Protein AF-A0AAD0SSU7-F1 (afdb_monomer_lite)

Secondary structure (DSSP, 8-state):
-PPPSSHHHHHHHHHHHHHHHHHHHHHHHHHHHHTT------HHHHHHHHHHHHHH--TTS-EETTEEEEEEE-GGG--SSEEEEEEEETT--EEEEEEEHHHHHHHHHHHHHHHHHHHHHHHHHHHHHHHHHHTTS-SGGGS-TTHHHHHHHHHHHHHS-HHHHHHHHHHHHHHHHHHHHHHHHHHHTT---HHHHHHHHHHHHHHHHHHHHHHH--S-HHHHHHHHHHHHHHHHHHHHHHHHHHHTT-

pLDDT: mean 88.01, std 9.73, range [45.97, 98.44]

Organism: NCBI:txid663365

Sequence (250 aa):
MDYPERVGLQYICTYGILQALFIQQDAISQLSLVFELDYEIGEVLLNIRKLRNASIGHPTNNNEKKVKYFNYISRMTLSKEGFSLHRSSENNRMEYIDINLIEMLYEQLKEVKTKYKYISNKLDEVDLMHKEKYKNKLISDLFHSGMSYQFEKIAQGLHNSDTYRLFGNNMLLSLEKTFIDFKNLIEERNEMNEYIQYDLEEYFFAIKKLKEYFLTNNMEEFEANIYLYYLKDNCKHFVDMAKEIDSEYE

Foldseek 3Di:
DDQDPDLVSLLVVVLVLLVVLVVLVVVLVVLCVVVVHDDDDDPLSVVSVLVSCLAPPDQVPPQDPNKTKDWYWDSVQRDPQWTWIFIAIPVGDTDIDTDGSVVSVVSSVVVSVVSVVVSVVVVVVVLLVLLVVCLPPQLLVLVDPCLVVLLVLLLQLLPDDPVSLVRNLVSLVSVVVSLVVSVVVCVVSVVDDPVNVVLSVLLVVLSVVSNCCSVPVPDDSVVNVVSSVVNVVCVVVSSVVSVVVSVSSD

Structure (mmCIF, N/CA/C/O backbone):
data_AF-A0AAD0SSU7-F1
#
_entry.id   AF-A0AAD0SSU7-F1
#
loop_
_atom_site.group_PDB
_atom_site.id
_atom_site.type_symbol
_atom_site.label_atom_id
_atom_site.label_alt_id
_atom_site.label_comp_id
_atom_site.label_asym_id
_atom_site.label_entity_id
_atom_site.label_seq_id
_atom_site.pdbx_PDB_ins_code
_atom_site.Cartn_x
_atom_site.Cartn_y
_atom_site.Cartn_z
_atom_site.occupancy
_atom_site.B_iso_or_equiv
_atom_site.auth_seq_id
_atom_site.auth_comp_id
_atom_site.auth_asym_id
_atom_site.auth_atom_id
_atom_site.pdbx_PDB_model_num
ATOM 1 N N . MET A 1 1 ? 3.774 0.373 -36.693 1.00 53.12 1 MET A N 1
ATOM 2 C CA . MET A 1 1 ? 3.880 1.795 -37.077 1.00 53.12 1 MET A CA 1
ATOM 3 C C . MET A 1 1 ? 4.548 1.843 -38.428 1.00 53.12 1 MET A C 1
ATOM 5 O O . MET A 1 1 ? 5.588 1.210 -38.578 1.00 53.12 1 MET A O 1
ATOM 9 N N . ASP A 1 2 ? 3.961 2.558 -39.378 1.00 73.81 2 ASP A N 1
ATOM 10 C CA . ASP A 1 2 ? 4.610 2.796 -40.663 1.00 73.81 2 ASP A CA 1
ATOM 11 C C . ASP A 1 2 ? 5.773 3.768 -40.463 1.00 73.81 2 ASP A C 1
ATOM 13 O O . ASP A 1 2 ? 5.622 4.821 -39.839 1.00 73.81 2 ASP A O 1
ATOM 17 N N . TYR A 1 3 ? 6.958 3.385 -40.936 1.00 78.94 3 TYR A N 1
ATOM 18 C CA . TYR A 1 3 ? 8.127 4.253 -40.886 1.00 78.94 3 TYR A CA 1
ATOM 19 C C . TYR A 1 3 ? 7.965 5.351 -41.943 1.00 78.94 3 TYR A C 1
ATOM 21 O O . TYR A 1 3 ? 7.680 5.033 -43.099 1.00 78.94 3 TYR A O 1
ATOM 29 N N . PRO A 1 4 ? 8.103 6.635 -41.581 1.00 86.75 4 PRO A N 1
ATOM 30 C CA . PRO A 1 4 ? 7.758 7.722 -42.486 1.00 86.75 4 PRO A CA 1
ATOM 31 C C . PRO A 1 4 ? 8.737 7.823 -43.664 1.00 86.75 4 PRO A C 1
ATOM 33 O O . PRO A 1 4 ? 9.929 7.570 -43.523 1.00 86.75 4 PRO A O 1
ATOM 36 N N . GLU A 1 5 ? 8.259 8.274 -44.826 1.00 84.44 5 GLU A N 1
ATOM 37 C CA . GLU A 1 5 ? 9.111 8.489 -46.010 1.00 84.44 5 GLU A CA 1
ATOM 38 C C . GLU A 1 5 ? 9.933 9.786 -45.926 1.00 84.44 5 GLU A C 1
ATOM 40 O O . GLU A 1 5 ? 11.012 9.906 -46.505 1.00 84.44 5 GLU A O 1
ATOM 45 N N . ARG A 1 6 ? 9.435 10.794 -45.196 1.00 89.38 6 ARG A N 1
ATOM 46 C CA . ARG A 1 6 ? 10.125 12.083 -45.051 1.00 89.38 6 ARG A CA 1
ATOM 47 C C . ARG A 1 6 ? 11.276 11.961 -44.058 1.00 89.38 6 ARG A C 1
ATOM 49 O O . ARG A 1 6 ? 11.031 11.743 -42.875 1.00 89.38 6 ARG A O 1
ATOM 56 N N . VAL A 1 7 ? 12.499 12.256 -44.500 1.00 83.56 7 VAL A N 1
ATOM 57 C CA . VAL A 1 7 ? 13.731 12.186 -43.685 1.00 83.56 7 VAL A CA 1
ATOM 58 C C . VAL A 1 7 ? 13.598 12.889 -42.327 1.00 83.56 7 VAL A C 1
ATOM 60 O O . VAL A 1 7 ? 13.971 12.331 -41.302 1.00 83.56 7 VAL A O 1
ATOM 63 N N . GLY A 1 8 ? 13.010 14.089 -42.273 1.00 86.00 8 GLY A N 1
ATOM 64 C CA . GLY A 1 8 ? 12.802 14.794 -40.998 1.00 86.00 8 GLY A CA 1
ATOM 65 C C . GLY A 1 8 ? 11.917 14.026 -40.004 1.00 86.00 8 GLY A C 1
ATOM 66 O O . GLY A 1 8 ? 12.201 14.014 -38.810 1.00 86.00 8 GLY A O 1
ATOM 67 N N . LEU A 1 9 ? 10.883 13.335 -40.493 1.00 89.06 9 LEU A N 1
ATOM 68 C CA . LEU A 1 9 ? 10.027 12.484 -39.663 1.00 89.06 9 LEU A CA 1
ATOM 69 C C . LEU A 1 9 ? 10.736 11.179 -39.275 1.00 89.06 9 LEU A C 1
ATOM 71 O O . LEU A 1 9 ? 10.539 10.701 -38.164 1.00 89.06 9 LEU A O 1
ATOM 75 N N . GLN A 1 10 ? 11.604 10.636 -40.135 1.00 89.88 10 GLN A N 1
ATOM 76 C CA . GLN A 1 10 ? 12.421 9.453 -39.827 1.00 89.88 10 GLN A CA 1
ATOM 77 C C . GLN A 1 10 ? 13.345 9.699 -38.632 1.00 89.88 10 GLN A C 1
ATOM 79 O O . GLN A 1 10 ? 13.451 8.851 -37.745 1.00 89.88 10 GLN A O 1
ATOM 84 N N . TYR A 1 11 ? 13.950 10.889 -38.560 1.00 88.25 11 TYR A N 1
ATOM 85 C CA . TYR A 1 11 ? 14.729 11.323 -37.399 1.00 88.25 11 TYR A CA 1
ATOM 86 C C . TYR A 1 11 ? 13.888 11.347 -36.126 1.00 88.25 11 TYR A C 1
ATOM 88 O O . TYR A 1 11 ? 14.289 10.777 -35.114 1.00 88.25 11 TYR A O 1
ATOM 96 N N . ILE A 1 12 ? 12.711 11.974 -36.182 1.00 88.69 12 ILE A N 1
ATOM 97 C CA . ILE A 1 12 ? 11.809 12.076 -35.030 1.00 88.69 12 ILE A CA 1
ATOM 98 C C . ILE A 1 12 ? 11.377 10.682 -34.561 1.00 88.69 12 ILE A C 1
ATOM 100 O O . ILE A 1 12 ? 11.447 10.399 -33.368 1.00 88.69 12 ILE A O 1
ATOM 104 N N . CYS A 1 13 ? 10.997 9.791 -35.481 1.00 90.06 13 CYS A N 1
ATOM 105 C CA . CYS A 1 13 ? 10.641 8.410 -35.153 1.00 90.06 13 CYS A CA 1
ATOM 106 C C . CYS A 1 13 ? 11.812 7.652 -34.518 1.00 90.06 13 CYS A C 1
ATOM 108 O O . CYS A 1 13 ? 11.638 7.012 -33.485 1.00 90.06 13 CYS A O 1
ATOM 110 N N . THR A 1 14 ? 13.009 7.764 -35.092 1.00 90.06 14 THR A N 1
ATOM 111 C CA . THR A 1 14 ? 14.219 7.104 -34.580 1.00 90.06 14 THR A CA 1
ATOM 112 C C . THR A 1 14 ? 14.564 7.591 -33.173 1.00 90.06 14 THR A C 1
ATOM 114 O O . THR A 1 14 ? 14.791 6.784 -32.272 1.00 90.06 14 THR A O 1
ATOM 117 N N . TYR A 1 15 ? 14.524 8.904 -32.939 1.00 90.31 15 TYR A N 1
ATOM 118 C CA . TYR A 1 15 ? 14.729 9.470 -31.607 1.00 90.31 15 TYR A CA 1
ATOM 119 C C . TYR A 1 15 ? 13.633 9.066 -30.625 1.00 90.31 15 TYR A C 1
ATOM 121 O O . TYR A 1 15 ? 13.946 8.763 -29.477 1.00 90.31 15 TYR A O 1
ATOM 129 N N . GLY A 1 16 ? 12.376 9.006 -31.066 1.00 91.25 16 GLY A N 1
ATOM 130 C CA . GLY A 1 16 ? 11.262 8.520 -30.257 1.00 91.25 16 GLY A CA 1
ATOM 131 C C . GLY A 1 16 ? 11.470 7.078 -29.795 1.00 91.25 16 GLY A C 1
ATOM 132 O O . GLY A 1 16 ? 11.304 6.793 -28.612 1.00 91.25 16 GLY A O 1
ATOM 133 N N . ILE A 1 17 ? 11.915 6.190 -30.691 1.00 91.94 17 ILE A N 1
ATOM 134 C CA . ILE A 1 17 ? 12.241 4.795 -30.359 1.00 91.94 17 ILE A CA 1
ATOM 135 C C . ILE A 1 17 ? 13.371 4.743 -29.327 1.00 91.94 17 ILE A C 1
ATOM 137 O O . ILE A 1 17 ? 13.202 4.149 -28.265 1.00 91.94 17 ILE A O 1
ATOM 141 N N . LEU A 1 18 ? 14.501 5.405 -29.591 1.00 92.00 18 LEU A N 1
ATOM 142 C CA . LEU A 1 18 ? 15.642 5.414 -28.670 1.00 92.00 18 LEU A CA 1
ATOM 143 C C . LEU A 1 18 ? 15.275 6.002 -27.297 1.00 92.00 18 LEU A C 1
ATOM 145 O O . LEU A 1 18 ? 15.726 5.504 -26.265 1.00 92.00 18 LEU A O 1
ATOM 149 N N . GLN A 1 19 ? 14.440 7.043 -27.272 1.00 92.75 19 GLN A N 1
ATOM 150 C CA . GLN A 1 19 ? 13.941 7.637 -26.036 1.00 92.75 19 GLN A CA 1
ATOM 151 C C . GLN A 1 19 ? 13.011 6.684 -25.280 1.00 92.75 19 GLN A C 1
ATOM 153 O O . GLN A 1 19 ? 13.124 6.578 -24.061 1.00 92.75 19 GLN A O 1
ATOM 158 N N . ALA A 1 20 ? 12.129 5.967 -25.979 1.00 93.56 20 ALA A N 1
ATOM 159 C CA . ALA A 1 20 ? 11.253 4.977 -25.363 1.00 93.56 20 ALA A CA 1
ATOM 160 C C . ALA A 1 20 ? 12.057 3.846 -24.702 1.00 93.56 20 ALA A C 1
ATOM 162 O O . ALA A 1 20 ? 11.774 3.495 -23.558 1.00 93.56 20 ALA A O 1
ATOM 163 N N . LEU A 1 21 ? 13.106 3.338 -25.366 1.00 93.25 21 LEU A N 1
ATOM 164 C CA . LEU A 1 21 ? 14.020 2.350 -24.775 1.00 93.25 21 LEU A CA 1
ATOM 165 C C . LEU A 1 21 ? 14.658 2.880 -23.485 1.00 93.25 21 LEU A C 1
ATOM 167 O O . LEU A 1 21 ? 14.715 2.176 -22.480 1.00 93.25 21 LEU A O 1
ATOM 171 N N . PHE A 1 22 ? 15.108 4.135 -23.491 1.00 91.69 22 PHE A N 1
ATOM 172 C CA . PHE A 1 22 ? 15.726 4.757 -22.323 1.00 91.69 22 PHE A CA 1
ATOM 173 C C . PHE A 1 22 ? 14.751 4.864 -21.138 1.00 91.69 22 PHE A C 1
ATOM 175 O O . PHE A 1 22 ? 15.085 4.433 -20.035 1.00 91.69 22 PHE A O 1
ATOM 182 N N . ILE A 1 23 ? 13.530 5.355 -21.386 1.00 93.56 23 ILE A N 1
ATOM 183 C CA . ILE A 1 23 ? 12.476 5.504 -20.367 1.00 93.56 23 ILE A CA 1
ATOM 184 C C . ILE A 1 23 ? 12.081 4.147 -19.776 1.00 93.56 23 ILE A C 1
ATOM 186 O O . ILE A 1 23 ? 11.906 4.034 -18.567 1.00 93.56 23 ILE A O 1
ATOM 190 N N . GLN A 1 24 ? 11.979 3.098 -20.597 1.00 92.69 24 GLN A N 1
ATOM 191 C CA . GLN A 1 24 ? 11.694 1.747 -20.103 1.00 92.69 24 GLN A CA 1
ATOM 192 C C . GLN A 1 24 ? 12.754 1.260 -19.104 1.00 92.69 24 GLN A C 1
ATOM 194 O O . GLN A 1 24 ? 12.414 0.640 -18.100 1.00 92.69 24 GLN A O 1
ATOM 199 N N . GLN A 1 25 ? 14.035 1.560 -19.344 1.00 92.56 25 GLN A N 1
ATOM 200 C CA . GLN A 1 25 ? 15.101 1.205 -18.401 1.00 92.56 25 GLN A CA 1
ATOM 201 C C . GLN A 1 25 ? 15.035 2.031 -17.109 1.00 92.56 25 GLN A C 1
ATOM 203 O O . GLN A 1 25 ? 15.309 1.499 -16.032 1.00 92.56 25 GLN A O 1
ATOM 208 N N . ASP A 1 26 ? 14.677 3.317 -17.198 1.00 91.12 26 ASP A N 1
ATOM 209 C CA . ASP A 1 26 ? 14.459 4.152 -16.009 1.00 91.12 26 ASP A CA 1
ATOM 210 C C . ASP A 1 26 ? 13.300 3.606 -15.171 1.00 91.12 26 ASP A C 1
ATOM 212 O O . ASP A 1 26 ? 13.446 3.468 -13.961 1.00 91.12 26 ASP A O 1
ATOM 216 N N . ALA A 1 27 ? 12.193 3.212 -15.806 1.00 91.38 27 ALA A N 1
ATOM 217 C CA . ALA A 1 27 ? 11.038 2.647 -15.114 1.00 91.38 27 ALA A CA 1
ATOM 218 C C . ALA A 1 27 ? 11.409 1.405 -14.285 1.00 91.38 27 ALA A C 1
ATOM 220 O O . ALA A 1 27 ? 11.011 1.301 -13.131 1.00 91.38 27 ALA A O 1
ATOM 221 N N . ILE A 1 28 ? 12.225 0.495 -14.827 1.00 90.25 28 ILE A N 1
ATOM 222 C CA . ILE A 1 28 ? 12.675 -0.702 -14.091 1.00 90.25 28 ILE A CA 1
ATOM 223 C C . ILE A 1 28 ? 13.609 -0.335 -12.942 1.00 90.25 28 ILE A C 1
ATOM 225 O O . ILE A 1 28 ? 13.487 -0.898 -11.856 1.00 90.25 28 ILE A O 1
ATOM 229 N N . SER A 1 29 ? 14.516 0.618 -13.166 1.00 89.75 29 SER A N 1
ATOM 230 C CA . SER A 1 29 ? 15.404 1.118 -12.110 1.00 89.75 29 SER A CA 1
ATOM 231 C C . SER A 1 29 ? 14.600 1.706 -10.948 1.00 89.75 29 SER A C 1
ATOM 233 O O . SER A 1 29 ? 14.883 1.411 -9.793 1.00 89.75 29 SER A O 1
ATOM 235 N N . GLN A 1 30 ? 13.568 2.498 -11.256 1.00 89.88 30 GLN A N 1
ATOM 236 C CA . GLN A 1 30 ? 12.699 3.114 -10.254 1.00 89.88 30 GLN A CA 1
ATOM 237 C C . GLN A 1 30 ? 11.834 2.085 -9.528 1.00 89.88 30 GLN A C 1
ATOM 239 O O . GLN A 1 30 ? 11.757 2.130 -8.308 1.00 89.88 30 GLN A O 1
ATOM 244 N N . LEU A 1 31 ? 11.237 1.125 -10.243 1.00 88.75 31 LEU A N 1
ATOM 245 C CA . LEU A 1 31 ? 10.499 0.030 -9.606 1.00 88.75 31 LEU A CA 1
ATOM 246 C C . LEU A 1 31 ? 11.396 -0.748 -8.643 1.00 88.75 31 LEU A C 1
ATOM 248 O O . LEU A 1 31 ? 11.001 -1.016 -7.516 1.00 88.75 31 LEU A O 1
ATOM 252 N N . SER A 1 32 ? 12.623 -1.059 -9.060 1.00 88.06 32 SER A N 1
ATOM 253 C CA . SER A 1 32 ? 13.569 -1.775 -8.204 1.00 88.06 32 SER A CA 1
ATOM 254 C C . SER A 1 32 ? 13.944 -0.963 -6.964 1.00 88.06 32 SER A C 1
ATOM 256 O O . SER A 1 32 ? 14.001 -1.524 -5.880 1.00 88.06 32 SER A O 1
ATOM 258 N N . LEU A 1 33 ? 14.129 0.355 -7.103 1.00 88.00 33 LEU A N 1
ATOM 259 C CA . LEU A 1 33 ? 14.394 1.251 -5.977 1.00 88.00 33 LEU A CA 1
ATOM 260 C C . LEU A 1 33 ? 13.221 1.300 -4.987 1.00 88.00 33 LEU A C 1
ATOM 262 O O . LEU A 1 33 ? 13.443 1.212 -3.787 1.00 88.00 33 LEU A O 1
ATOM 266 N N . VAL A 1 34 ? 11.988 1.435 -5.487 1.00 87.12 34 VAL A N 1
ATOM 267 C CA . VAL A 1 34 ? 10.771 1.501 -4.657 1.00 87.12 34 VAL A CA 1
ATOM 268 C C . VAL A 1 34 ? 10.560 0.211 -3.868 1.00 87.12 34 VAL A C 1
ATOM 270 O O . VAL A 1 34 ? 10.122 0.264 -2.726 1.00 87.12 34 VAL A O 1
ATOM 273 N N . PHE A 1 35 ? 10.897 -0.935 -4.457 1.00 84.56 35 PHE A N 1
ATOM 274 C CA . PHE A 1 35 ? 10.798 -2.236 -3.798 1.00 84.56 35 PHE A CA 1
ATOM 275 C C . PHE A 1 35 ? 12.083 -2.661 -3.073 1.00 84.56 35 PHE A C 1
ATOM 277 O O . PHE A 1 35 ? 12.200 -3.823 -2.695 1.00 84.56 35 PHE A O 1
ATOM 284 N N . GLU A 1 36 ? 13.045 -1.745 -2.906 1.00 86.44 36 GLU A N 1
ATOM 285 C CA . GLU A 1 36 ? 14.326 -1.986 -2.225 1.00 86.44 36 GLU A CA 1
ATOM 286 C C . GLU A 1 36 ? 15.078 -3.224 -2.753 1.00 86.44 36 GLU A C 1
ATOM 288 O O . GLU A 1 36 ? 15.750 -3.951 -2.022 1.00 86.44 36 GLU A O 1
ATOM 293 N N . LEU A 1 37 ? 14.960 -3.481 -4.057 1.00 84.88 37 LEU A N 1
ATOM 294 C CA . LEU A 1 37 ? 15.612 -4.596 -4.728 1.00 84.88 37 LEU A CA 1
ATOM 295 C C . LEU A 1 37 ? 16.992 -4.174 -5.231 1.00 84.88 37 LEU A C 1
ATOM 297 O O . LEU A 1 37 ? 17.127 -3.165 -5.929 1.00 84.88 37 LEU A O 1
ATOM 301 N N . ASP A 1 38 ? 17.999 -5.010 -4.972 1.00 80.31 38 ASP A N 1
ATOM 302 C CA . ASP A 1 38 ? 19.329 -4.861 -5.564 1.00 80.31 38 ASP A CA 1
ATOM 303 C C . ASP A 1 38 ? 19.231 -4.957 -7.093 1.00 80.31 38 ASP A C 1
ATOM 305 O O . ASP A 1 38 ? 19.055 -6.035 -7.677 1.00 80.31 38 ASP A O 1
ATOM 309 N N . TYR A 1 39 ? 19.320 -3.804 -7.754 1.00 79.25 39 TYR A N 1
ATOM 310 C CA . TYR A 1 39 ? 19.217 -3.695 -9.200 1.00 79.25 39 TYR A CA 1
ATOM 311 C C . TYR A 1 39 ? 20.418 -2.981 -9.798 1.00 79.25 39 TYR A C 1
ATOM 313 O O . TYR A 1 39 ? 20.671 -1.801 -9.559 1.00 79.25 39 TYR A O 1
ATOM 321 N N . GLU A 1 40 ? 21.088 -3.703 -10.691 1.00 81.88 40 GLU A N 1
ATOM 322 C CA . GLU A 1 40 ? 22.106 -3.158 -11.570 1.00 81.88 40 GLU A CA 1
ATOM 323 C C . GLU A 1 40 ? 21.681 -3.321 -13.030 1.00 81.88 40 GLU A C 1
ATOM 325 O O . GLU A 1 40 ? 21.199 -4.376 -13.466 1.00 81.88 40 GLU A O 1
ATOM 330 N N . ILE A 1 41 ? 21.872 -2.249 -13.801 1.00 83.12 41 ILE A N 1
ATOM 331 C CA . ILE A 1 41 ? 21.624 -2.248 -15.241 1.00 83.12 41 ILE A CA 1
ATOM 332 C C . ILE A 1 41 ? 22.681 -3.137 -15.905 1.00 83.12 41 ILE A C 1
ATOM 334 O O . ILE A 1 41 ? 23.874 -2.849 -15.834 1.00 83.12 41 ILE A O 1
ATOM 338 N N . GLY A 1 42 ? 22.236 -4.192 -16.592 1.00 86.31 42 GLY A N 1
ATOM 339 C CA . GLY A 1 42 ? 23.123 -5.099 -17.322 1.00 86.31 42 GLY A CA 1
ATOM 340 C C . GLY A 1 42 ? 23.862 -4.421 -18.484 1.00 86.31 42 GLY A C 1
ATOM 341 O O . GLY A 1 42 ? 23.421 -3.402 -19.023 1.00 86.31 42 GLY A O 1
ATOM 342 N N . GLU A 1 43 ? 24.974 -5.020 -18.917 1.00 89.88 43 GLU A N 1
ATOM 343 C CA . GLU A 1 43 ? 25.848 -4.462 -19.962 1.00 89.88 43 GLU A CA 1
ATOM 344 C C . GLU A 1 43 ? 25.118 -4.170 -21.281 1.00 89.88 43 GLU A C 1
ATOM 346 O O . GLU A 1 43 ? 25.379 -3.149 -21.920 1.00 89.88 43 GLU A O 1
ATOM 351 N N . VAL A 1 44 ? 24.159 -5.020 -21.660 1.00 89.94 44 VAL A N 1
ATOM 352 C CA . VAL A 1 44 ? 23.329 -4.859 -22.865 1.00 89.94 44 VAL A CA 1
ATOM 353 C C . VAL A 1 44 ? 22.518 -3.561 -22.807 1.00 89.94 44 VAL A C 1
ATOM 355 O O . VAL A 1 44 ? 22.574 -2.739 -23.724 1.00 89.94 44 VAL A O 1
ATOM 358 N N . LEU A 1 45 ? 21.813 -3.327 -21.698 1.00 90.50 45 LEU A N 1
ATOM 359 C CA . LEU A 1 45 ? 21.008 -2.122 -21.496 1.00 90.50 45 LEU A CA 1
ATOM 360 C C . LEU A 1 45 ? 21.889 -0.868 -21.388 1.00 90.50 45 LEU A C 1
ATOM 362 O O . LEU A 1 45 ? 21.556 0.172 -21.965 1.00 90.50 45 LEU A O 1
ATOM 366 N N . LEU A 1 46 ? 23.054 -0.976 -20.736 1.00 91.19 46 LEU A N 1
ATOM 367 C CA . LEU A 1 46 ? 24.062 0.088 -20.709 1.00 91.19 46 LEU A CA 1
ATOM 368 C C . LEU A 1 46 ? 24.566 0.429 -22.114 1.00 91.19 46 LEU A C 1
ATOM 370 O O . LEU A 1 46 ? 24.734 1.608 -22.433 1.00 91.19 46 LEU A O 1
ATOM 374 N N . ASN A 1 47 ? 24.788 -0.570 -22.969 1.00 90.81 47 ASN A N 1
ATOM 375 C CA . ASN A 1 47 ? 25.186 -0.342 -24.352 1.00 90.81 47 ASN A CA 1
ATOM 376 C C . ASN A 1 47 ? 24.088 0.396 -25.133 1.00 90.81 47 ASN A C 1
ATOM 378 O O . ASN A 1 47 ? 24.373 1.384 -25.806 1.00 90.81 47 ASN A O 1
ATOM 382 N N . ILE A 1 48 ? 22.821 0.009 -24.960 1.00 91.00 48 ILE A N 1
ATOM 383 C CA . ILE A 1 48 ? 21.675 0.712 -25.557 1.00 91.00 48 ILE A CA 1
ATOM 384 C C . ILE A 1 48 ? 21.637 2.186 -25.119 1.00 91.00 48 ILE A C 1
ATOM 386 O O . ILE A 1 48 ? 21.458 3.073 -25.959 1.00 91.00 48 ILE A O 1
ATOM 390 N N . ARG A 1 49 ? 21.886 2.485 -23.834 1.00 90.38 49 ARG A N 1
ATOM 391 C CA . ARG A 1 49 ? 21.994 3.874 -23.341 1.00 90.38 49 ARG A CA 1
ATOM 392 C C . ARG A 1 49 ? 23.131 4.638 -23.999 1.00 90.38 49 ARG A C 1
ATOM 394 O O . ARG A 1 49 ? 22.940 5.791 -24.388 1.00 90.38 49 ARG A O 1
ATOM 401 N N . LYS A 1 50 ? 24.304 4.012 -24.125 1.00 88.44 50 LYS A N 1
ATOM 402 C CA . LYS A 1 50 ? 25.469 4.614 -24.788 1.00 88.44 50 LYS A CA 1
ATOM 403 C C . LYS A 1 50 ? 25.152 4.943 -26.241 1.00 88.44 50 LYS A C 1
ATOM 405 O O . LYS A 1 50 ? 25.377 6.077 -26.650 1.00 88.44 50 LYS A O 1
ATOM 410 N N . LEU A 1 51 ? 24.554 4.013 -26.986 1.00 88.75 51 LEU A N 1
ATOM 411 C CA . LEU A 1 51 ? 24.157 4.227 -28.381 1.00 88.75 51 LEU A CA 1
ATOM 412 C C . LEU A 1 51 ? 23.101 5.331 -28.517 1.00 88.75 51 LEU A C 1
ATOM 414 O O . LEU A 1 51 ? 23.235 6.202 -29.378 1.00 88.75 51 LEU A O 1
ATOM 418 N N . ARG A 1 52 ? 22.097 5.376 -27.631 1.00 89.12 52 ARG A N 1
ATOM 419 C CA . ARG A 1 52 ? 21.108 6.468 -27.585 1.00 89.12 52 ARG A CA 1
ATOM 420 C C . ARG A 1 52 ? 21.776 7.821 -27.344 1.00 89.12 52 ARG A C 1
ATOM 422 O O . ARG A 1 52 ? 21.512 8.777 -28.071 1.00 89.12 52 ARG A O 1
ATOM 429 N N . ASN A 1 53 ? 22.651 7.910 -26.343 1.00 86.81 53 ASN A N 1
ATOM 430 C CA . ASN A 1 53 ? 23.361 9.147 -26.012 1.00 86.81 53 ASN A CA 1
ATOM 431 C C . ASN A 1 53 ? 24.322 9.563 -27.128 1.00 86.81 53 ASN A C 1
ATOM 433 O O . ASN A 1 53 ? 24.412 10.745 -27.445 1.00 86.81 53 ASN A O 1
ATOM 437 N N . ALA A 1 54 ? 24.973 8.606 -27.787 1.00 84.19 54 ALA A N 1
ATOM 438 C CA . ALA A 1 54 ? 25.804 8.865 -28.953 1.00 84.19 54 ALA A CA 1
ATOM 439 C C . ALA A 1 54 ? 24.983 9.392 -30.140 1.00 84.19 54 ALA A C 1
ATOM 441 O O . ALA A 1 54 ? 25.466 10.267 -30.851 1.00 84.19 54 ALA A O 1
ATOM 442 N N . SER A 1 55 ? 23.751 8.904 -30.315 1.00 84.12 55 SER A N 1
ATOM 443 C CA . SER A 1 55 ? 22.866 9.264 -31.432 1.00 84.12 55 SER A CA 1
ATOM 444 C C . SER A 1 55 ? 22.198 10.633 -31.291 1.00 84.12 55 SER A C 1
ATOM 446 O O . SER A 1 55 ? 21.869 11.253 -32.297 1.00 84.12 55 SER A O 1
ATOM 448 N N . ILE A 1 56 ? 21.972 11.092 -30.056 1.00 76.81 56 ILE A N 1
ATOM 449 C CA . ILE A 1 56 ? 21.248 12.342 -29.746 1.00 76.81 56 ILE A CA 1
ATOM 450 C C . ILE A 1 56 ? 22.193 13.424 -29.190 1.00 76.81 56 ILE A C 1
ATOM 452 O O . ILE A 1 56 ? 21.878 14.613 -29.207 1.00 76.81 56 ILE A O 1
ATOM 456 N N . GLY A 1 57 ? 23.350 13.024 -28.665 1.00 62.06 57 GLY A N 1
ATOM 457 C CA . GLY A 1 57 ? 24.252 13.890 -27.919 1.00 62.06 57 GLY A CA 1
ATOM 458 C C . GLY A 1 57 ? 24.882 14.985 -28.772 1.00 62.06 57 GLY A C 1
ATOM 459 O O . GLY A 1 57 ? 25.531 14.719 -29.782 1.00 62.06 57 GLY A O 1
ATOM 460 N N . HIS A 1 58 ? 24.756 16.225 -28.299 1.00 50.91 58 HIS A N 1
ATOM 461 C CA . HIS A 1 58 ? 25.570 17.337 -28.775 1.00 50.91 58 HIS A CA 1
ATOM 462 C C . HIS A 1 58 ? 27.056 17.036 -28.474 1.00 50.91 58 HIS A C 1
ATOM 464 O O . HIS A 1 58 ? 27.351 16.530 -27.383 1.00 50.91 58 HIS A O 1
ATOM 470 N N . PRO A 1 59 ? 28.006 17.375 -29.367 1.00 49.72 59 PRO A N 1
ATOM 471 C CA . PRO A 1 59 ? 29.427 17.036 -29.217 1.00 49.72 59 PRO A CA 1
ATOM 472 C C . PRO A 1 59 ? 30.093 17.443 -27.895 1.00 49.72 59 PRO A C 1
ATOM 474 O O . PRO A 1 59 ? 31.152 16.942 -27.534 1.00 49.72 59 PRO A O 1
ATOM 477 N N . THR A 1 60 ? 29.474 18.362 -27.158 1.00 45.97 60 THR A N 1
ATOM 478 C CA . THR A 1 60 ? 29.998 18.921 -25.912 1.00 45.97 60 THR A CA 1
ATOM 479 C C . THR A 1 60 ? 29.969 17.939 -24.732 1.00 45.97 60 THR A C 1
ATOM 481 O O . THR A 1 60 ? 30.762 18.120 -23.813 1.00 45.97 60 THR A O 1
ATOM 484 N N . ASN A 1 61 ? 29.113 16.901 -24.751 1.00 48.28 61 ASN A N 1
ATOM 485 C CA . ASN A 1 61 ? 28.925 15.974 -23.617 1.00 48.28 61 ASN A CA 1
ATOM 486 C C . ASN A 1 61 ? 29.327 14.509 -23.882 1.00 48.28 61 ASN A C 1
ATOM 488 O O . ASN A 1 61 ? 29.263 13.696 -22.961 1.00 48.28 61 ASN A O 1
ATOM 492 N N . ASN A 1 62 ? 29.798 14.158 -25.083 1.00 56.06 62 ASN A N 1
ATOM 493 C CA . ASN A 1 62 ? 30.301 12.809 -25.383 1.00 56.06 62 ASN A CA 1
ATOM 494 C C . ASN A 1 62 ? 31.804 12.700 -25.077 1.00 56.06 62 ASN A C 1
ATOM 496 O O . ASN A 1 62 ? 32.633 12.509 -25.968 1.00 56.06 62 ASN A O 1
ATOM 500 N N . ASN A 1 63 ? 32.142 12.847 -23.793 1.00 58.03 63 ASN A N 1
ATOM 501 C CA . ASN A 1 63 ? 33.495 12.657 -23.276 1.00 58.03 63 ASN A CA 1
ATOM 502 C C . ASN A 1 63 ? 33.692 11.195 -22.871 1.00 58.03 63 ASN A C 1
ATOM 504 O O . ASN A 1 63 ? 33.373 10.807 -21.749 1.00 58.03 63 ASN A O 1
ATOM 508 N N . GLU A 1 64 ? 34.271 10.384 -23.751 1.00 59.59 64 GLU A N 1
ATOM 509 C CA . GLU A 1 64 ? 34.750 9.054 -23.368 1.00 59.59 64 GLU A CA 1
ATOM 510 C C . GLU A 1 64 ? 36.262 9.112 -23.139 1.00 59.59 64 GLU A C 1
ATOM 512 O O . GLU A 1 64 ? 37.020 9.526 -24.015 1.00 59.59 64 GLU A O 1
ATOM 517 N N . LYS A 1 65 ? 36.719 8.713 -21.943 1.00 58.28 65 LYS A N 1
ATOM 518 C CA . LYS A 1 65 ? 3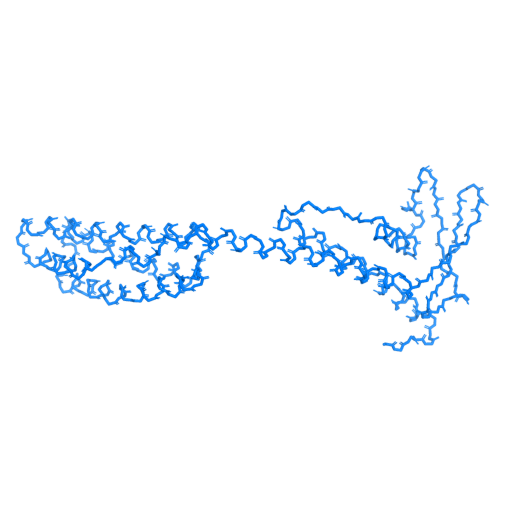8.151 8.655 -21.576 1.00 58.28 65 LYS A CA 1
ATOM 519 C C . LYS A 1 65 ? 38.930 9.959 -21.863 1.00 58.28 65 LYS A C 1
ATOM 521 O O . LYS A 1 65 ? 40.069 9.905 -22.313 1.00 58.28 65 LYS A O 1
ATOM 526 N N . LYS A 1 66 ? 38.333 11.126 -21.571 1.00 61.12 66 LYS A N 1
ATOM 527 C CA . LYS A 1 66 ? 38.898 12.481 -21.805 1.00 61.12 66 LYS A CA 1
ATOM 528 C C . LYS A 1 66 ? 39.066 12.885 -23.282 1.00 61.12 66 LYS A C 1
ATOM 530 O O . LYS A 1 66 ? 39.715 13.890 -23.548 1.00 61.12 66 LYS A O 1
ATOM 535 N N . VAL A 1 67 ? 38.471 12.151 -24.223 1.00 63.41 67 VAL A N 1
ATOM 536 C CA . VAL A 1 67 ? 38.429 12.516 -25.647 1.00 63.41 67 VAL A CA 1
ATOM 537 C C . VAL A 1 67 ? 37.005 12.929 -26.009 1.00 63.41 67 VAL A C 1
ATOM 539 O O . VAL A 1 67 ? 36.056 12.201 -25.704 1.00 63.41 67 VAL A O 1
ATOM 542 N N . LYS A 1 68 ? 36.854 14.094 -26.648 1.00 67.62 68 LYS A N 1
ATOM 543 C CA . LYS A 1 68 ? 35.569 14.556 -27.182 1.00 67.62 68 LYS A CA 1
ATOM 544 C C . LYS A 1 68 ? 35.268 13.873 -28.507 1.00 67.62 68 LYS A C 1
ATOM 546 O O . LYS A 1 68 ? 36.129 13.804 -29.389 1.00 67.62 68 LYS A O 1
ATOM 551 N N . TYR A 1 69 ? 34.030 13.411 -28.640 1.00 70.06 69 TYR A N 1
ATOM 552 C CA . TYR A 1 69 ? 33.519 12.814 -29.865 1.00 70.06 69 TYR A CA 1
ATOM 553 C C . TYR A 1 69 ? 32.353 13.618 -30.437 1.00 70.06 69 TYR A C 1
ATOM 555 O O . TYR A 1 69 ? 31.414 13.994 -29.733 1.00 70.06 69 TYR A O 1
ATOM 563 N N . PHE A 1 70 ? 32.410 13.828 -31.745 1.00 73.50 70 PHE A N 1
ATOM 564 C CA . PHE A 1 70 ? 31.377 14.432 -32.567 1.00 73.50 70 PHE A CA 1
ATOM 565 C C . PHE A 1 70 ? 30.657 13.304 -33.298 1.00 73.50 70 PHE A C 1
ATOM 567 O O . PHE A 1 70 ? 31.264 12.623 -34.125 1.00 73.50 70 PHE A O 1
ATOM 574 N N . ASN A 1 71 ? 29.379 13.102 -32.988 1.00 80.44 71 ASN A N 1
ATOM 575 C CA . ASN A 1 71 ? 28.573 12.055 -33.607 1.00 80.44 71 ASN A CA 1
ATOM 576 C C . ASN A 1 71 ? 27.525 12.671 -34.527 1.00 80.44 71 ASN A C 1
ATOM 578 O O . ASN A 1 71 ? 26.890 13.667 -34.180 1.00 80.44 71 ASN A O 1
ATOM 582 N N . TYR A 1 72 ? 27.320 12.055 -35.686 1.00 80.31 72 TYR A N 1
ATOM 583 C CA . TYR A 1 72 ? 26.264 12.437 -36.612 1.00 80.31 72 TYR A CA 1
ATOM 584 C C . TYR A 1 72 ? 25.615 11.202 -37.233 1.00 80.31 72 TYR A C 1
ATOM 586 O O . TYR A 1 72 ? 26.310 10.305 -37.703 1.00 80.31 72 TYR A O 1
ATOM 594 N N . ILE A 1 73 ? 24.282 11.161 -37.272 1.00 84.31 73 ILE A N 1
ATOM 595 C CA . ILE A 1 73 ? 23.543 10.105 -37.975 1.00 84.31 73 ILE A CA 1
ATOM 596 C C . ILE A 1 73 ? 23.679 10.311 -39.481 1.00 84.31 73 ILE A C 1
ATOM 598 O O . ILE A 1 73 ? 23.244 11.334 -40.016 1.00 84.31 73 ILE A O 1
ATOM 602 N N . SER A 1 74 ? 24.216 9.312 -40.173 1.00 85.31 74 SER A N 1
ATOM 603 C CA . SER A 1 74 ? 24.289 9.296 -41.628 1.00 85.31 74 SER A CA 1
ATOM 604 C C . SER A 1 74 ? 22.886 9.219 -42.235 1.00 85.31 74 SER A C 1
ATOM 606 O O . SER A 1 74 ? 22.213 8.194 -42.183 1.00 85.31 74 SER A O 1
ATOM 608 N N . ARG A 1 75 ? 22.438 10.322 -42.846 1.00 82.88 75 ARG A N 1
ATOM 609 C CA . ARG A 1 75 ? 21.102 10.439 -43.465 1.00 82.88 75 ARG A CA 1
ATOM 610 C C . ARG A 1 75 ? 20.825 9.373 -44.514 1.00 82.88 75 ARG A C 1
ATOM 612 O O . ARG A 1 75 ? 19.690 8.947 -44.658 1.00 82.88 75 ARG A O 1
ATOM 619 N N . MET A 1 76 ? 21.856 8.980 -45.258 1.00 84.25 76 MET A N 1
ATOM 620 C CA . MET A 1 76 ? 21.736 8.006 -46.343 1.00 84.25 76 MET A CA 1
ATOM 621 C C . MET A 1 76 ? 21.529 6.572 -45.847 1.00 84.25 76 MET A C 1
ATOM 623 O O . MET A 1 76 ? 21.089 5.741 -46.632 1.00 84.25 76 MET A O 1
ATOM 627 N N . THR A 1 77 ? 21.833 6.279 -44.577 1.00 88.00 77 THR A N 1
ATOM 628 C CA . THR A 1 77 ? 21.631 4.947 -43.986 1.00 88.00 77 THR A CA 1
ATOM 629 C C . THR A 1 77 ? 20.439 4.892 -43.031 1.00 88.00 77 THR A C 1
ATOM 631 O O . THR A 1 77 ? 20.163 3.838 -42.468 1.00 88.00 77 THR A O 1
ATOM 634 N N . LEU A 1 78 ? 19.711 6.002 -42.856 1.00 88.88 78 LEU A N 1
ATOM 635 C CA . LEU A 1 78 ? 18.554 6.081 -41.968 1.00 88.88 78 LEU A CA 1
ATOM 636 C C . LEU A 1 78 ? 17.382 5.253 -42.512 1.00 88.88 78 LEU A C 1
ATOM 638 O O . LEU A 1 78 ? 16.844 5.536 -43.581 1.00 88.88 78 LEU A O 1
ATOM 642 N N . SER A 1 79 ? 16.982 4.239 -41.752 1.00 90.25 79 SER A N 1
ATOM 643 C CA . SER A 1 79 ? 15.920 3.298 -42.105 1.00 90.25 79 SER A CA 1
ATOM 644 C C . SER A 1 79 ? 15.152 2.837 -40.865 1.00 90.25 79 SER A C 1
ATOM 646 O O . SER A 1 79 ? 15.519 3.152 -39.728 1.00 90.25 79 SER A O 1
ATOM 648 N N . LYS A 1 80 ? 14.076 2.069 -41.072 1.00 88.44 80 LYS A N 1
ATOM 649 C CA . LYS A 1 80 ? 13.307 1.483 -39.964 1.00 88.44 80 LYS A CA 1
ATOM 650 C C . LYS A 1 80 ? 14.098 0.409 -39.217 1.00 88.44 80 LYS A C 1
ATOM 652 O O . LYS A 1 80 ? 13.834 0.166 -38.044 1.00 88.44 80 LYS A O 1
ATOM 657 N N . GLU A 1 81 ? 15.044 -0.234 -39.895 1.00 91.88 81 GLU A N 1
ATOM 658 C CA . GLU A 1 81 ? 15.887 -1.289 -39.349 1.00 91.88 81 GLU A CA 1
ATOM 659 C C . GLU A 1 81 ? 17.062 -0.733 -38.549 1.00 91.88 81 GLU A C 1
ATOM 661 O O . GLU A 1 81 ? 17.529 -1.381 -37.614 1.00 91.88 81 GLU A O 1
ATOM 666 N N . GLY A 1 82 ? 17.546 0.458 -38.898 1.00 91.94 82 GLY A N 1
ATOM 667 C CA . GLY A 1 82 ? 18.780 0.975 -38.335 1.00 91.94 82 GLY A CA 1
ATOM 668 C C . GLY A 1 82 ? 19.330 2.204 -39.038 1.00 91.94 82 GLY A C 1
ATOM 669 O O . GLY A 1 82 ? 18.705 2.779 -39.930 1.00 91.94 82 GLY A O 1
ATOM 670 N N . PHE A 1 83 ? 20.514 2.615 -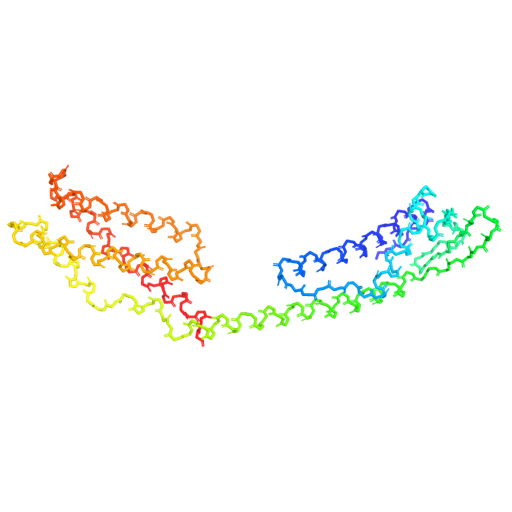38.601 1.00 93.12 83 PHE A N 1
ATOM 671 C CA . PHE A 1 83 ? 21.269 3.725 -39.174 1.00 93.12 83 PHE A CA 1
ATOM 672 C C . PHE A 1 83 ? 22.737 3.642 -38.756 1.00 93.12 83 PHE A C 1
ATOM 674 O O . PHE A 1 83 ? 23.086 2.938 -37.814 1.00 93.12 83 PHE A O 1
ATOM 681 N N . SER A 1 84 ? 23.595 4.411 -39.417 1.00 91.56 84 SER A N 1
ATOM 682 C CA . SER A 1 84 ? 25.018 4.495 -39.079 1.00 91.56 84 SER A CA 1
ATOM 683 C C . SER A 1 84 ? 25.318 5.826 -38.403 1.00 91.56 84 SER A C 1
ATOM 685 O O . SER A 1 84 ? 24.896 6.885 -38.876 1.00 91.56 84 SER A O 1
ATOM 687 N N . LEU A 1 85 ? 26.090 5.793 -37.323 1.00 87.75 85 LEU A N 1
ATOM 688 C CA . LEU A 1 85 ? 26.701 6.973 -36.730 1.00 87.75 85 LEU A CA 1
ATOM 689 C C . LEU A 1 85 ? 28.096 7.171 -37.299 1.00 87.75 85 LEU A C 1
ATOM 691 O O . LEU A 1 85 ? 28.948 6.290 -37.210 1.00 87.75 85 LEU A O 1
ATOM 695 N N . HIS A 1 86 ? 28.339 8.363 -37.823 1.00 84.88 86 HIS A N 1
ATOM 696 C CA . HIS A 1 86 ? 29.678 8.850 -38.078 1.00 84.88 86 HIS A CA 1
ATOM 697 C C . HIS A 1 86 ? 30.216 9.487 -36.799 1.00 84.88 86 HIS A C 1
ATOM 699 O O . HIS A 1 86 ? 29.672 10.488 -36.327 1.00 84.88 86 HIS A O 1
ATOM 705 N N . ARG A 1 87 ? 31.266 8.896 -36.236 1.00 82.12 87 ARG A N 1
ATOM 706 C CA . ARG A 1 87 ? 31.913 9.328 -35.001 1.00 82.12 87 ARG A CA 1
ATOM 707 C C . ARG A 1 87 ? 33.299 9.860 -35.328 1.00 82.12 87 ARG A C 1
ATOM 709 O O . ARG A 1 87 ? 34.169 9.112 -35.756 1.00 82.12 87 ARG A O 1
ATOM 716 N N . SER A 1 88 ? 33.508 11.152 -35.110 1.00 78.12 88 SER A N 1
ATOM 717 C CA . SER A 1 88 ? 34.811 11.801 -35.254 1.00 78.12 88 SER A CA 1
ATOM 718 C C . SER A 1 88 ? 35.346 12.218 -33.889 1.00 78.12 88 SER A C 1
ATOM 720 O O . SER A 1 88 ? 34.592 12.680 -33.035 1.00 78.12 88 SER A O 1
ATOM 722 N N . SER A 1 89 ? 36.642 12.044 -33.660 1.00 77.44 89 SER A N 1
ATOM 723 C CA . SER A 1 89 ? 37.332 12.510 -32.451 1.00 77.44 89 SER A CA 1
ATOM 724 C C . SER A 1 89 ? 38.187 13.742 -32.735 1.00 77.44 89 SER A C 1
ATOM 726 O O . SER A 1 89 ? 38.601 13.966 -33.870 1.00 77.44 89 SER A O 1
ATOM 728 N N . GLU A 1 90 ? 38.550 14.490 -31.690 1.00 71.06 90 GLU A N 1
ATOM 729 C CA . GLU A 1 90 ? 39.508 15.610 -31.797 1.00 71.06 90 GLU A CA 1
ATOM 730 C C . GLU A 1 90 ? 40.871 15.205 -32.395 1.00 71.06 90 GLU A C 1
ATOM 732 O O . GLU A 1 90 ? 41.572 16.036 -32.961 1.00 71.06 90 GLU A O 1
ATOM 737 N N . ASN A 1 91 ? 41.221 13.915 -32.341 1.00 75.50 91 ASN A N 1
ATOM 738 C CA . ASN A 1 91 ? 42.451 13.363 -32.914 1.00 75.50 91 ASN A CA 1
ATOM 739 C C . ASN A 1 91 ? 42.283 12.874 -34.369 1.00 75.50 91 ASN A C 1
ATOM 741 O O . ASN A 1 91 ? 43.075 12.050 -34.827 1.00 75.50 91 ASN A O 1
ATOM 745 N N . ASN A 1 92 ? 41.242 13.318 -35.084 1.00 69.12 92 ASN A N 1
ATOM 746 C CA . ASN A 1 92 ? 40.909 12.927 -36.463 1.00 69.12 92 ASN A CA 1
ATOM 747 C C . ASN A 1 92 ? 40.686 11.419 -36.687 1.00 69.12 92 ASN A C 1
ATOM 749 O O . ASN A 1 92 ? 40.742 10.943 -37.822 1.00 69.12 92 ASN A O 1
ATOM 753 N N . ARG A 1 93 ? 40.402 10.642 -35.632 1.00 75.06 93 ARG A N 1
ATOM 754 C CA . ARG A 1 93 ? 39.911 9.268 -35.818 1.00 75.06 93 ARG A CA 1
ATOM 755 C C . ARG A 1 93 ? 38.445 9.319 -36.204 1.00 75.06 93 ARG A C 1
ATOM 757 O O . ARG A 1 93 ? 37.655 9.901 -35.460 1.00 75.06 93 ARG A O 1
ATOM 764 N N . MET A 1 94 ? 38.132 8.711 -37.343 1.00 75.81 94 MET A N 1
ATOM 765 C CA . MET A 1 94 ? 36.778 8.509 -37.837 1.00 75.81 94 MET A CA 1
ATOM 766 C C . MET A 1 94 ? 36.385 7.048 -37.645 1.00 75.81 94 MET A C 1
ATOM 768 O O . MET A 1 94 ? 37.099 6.145 -38.076 1.00 75.81 94 MET A O 1
ATOM 772 N N . GLU A 1 95 ? 35.242 6.837 -37.013 1.00 83.44 95 GLU A N 1
ATOM 773 C CA . GLU A 1 95 ? 34.631 5.537 -36.778 1.00 83.44 95 GLU A CA 1
ATOM 774 C C . GLU A 1 95 ? 33.208 5.558 -37.340 1.00 83.44 95 GLU A C 1
ATOM 776 O O . GLU A 1 95 ? 32.501 6.565 -37.250 1.00 83.44 95 GLU A O 1
ATOM 781 N N . TYR A 1 96 ? 32.791 4.439 -37.924 1.00 84.06 96 TYR A N 1
ATOM 782 C CA . TYR A 1 96 ? 31.409 4.212 -38.325 1.00 84.06 96 TYR A CA 1
ATOM 783 C C . TYR A 1 96 ? 30.823 3.172 -37.382 1.00 84.06 96 TYR A C 1
ATOM 785 O O . TYR A 1 96 ? 31.373 2.082 -37.244 1.00 84.06 96 TYR A O 1
ATOM 793 N N . ILE A 1 97 ? 29.742 3.535 -36.701 1.00 88.25 97 ILE A N 1
ATOM 794 C CA . ILE A 1 97 ? 29.032 2.645 -35.786 1.00 88.25 97 ILE A CA 1
ATOM 795 C C . ILE A 1 97 ? 27.673 2.363 -36.403 1.00 88.25 97 ILE A C 1
ATOM 797 O O . ILE A 1 97 ? 26.825 3.253 -36.456 1.00 88.25 97 ILE A O 1
ATOM 801 N N . ASP A 1 98 ? 27.468 1.136 -36.863 1.00 91.25 98 ASP A N 1
ATOM 802 C CA . ASP A 1 98 ? 26.174 0.699 -37.371 1.00 91.25 98 ASP A CA 1
ATOM 803 C C . ASP A 1 98 ? 25.261 0.308 -36.209 1.00 91.25 98 ASP A C 1
ATOM 805 O O . ASP A 1 98 ? 25.625 -0.473 -35.330 1.00 91.25 98 ASP A O 1
ATOM 809 N N . ILE A 1 99 ? 24.068 0.892 -36.196 1.00 91.38 99 ILE A N 1
ATOM 810 C CA . ILE A 1 99 ? 23.050 0.685 -35.176 1.00 91.38 99 ILE A CA 1
ATOM 811 C C . ILE A 1 99 ? 21.899 -0.094 -35.798 1.00 91.38 99 ILE A C 1
ATOM 813 O O . ILE A 1 99 ? 21.211 0.408 -36.686 1.00 91.38 99 ILE A O 1
ATOM 817 N N . ASN A 1 100 ? 21.664 -1.299 -35.282 1.00 93.62 100 ASN A N 1
ATOM 818 C CA . ASN A 1 100 ? 20.522 -2.139 -35.621 1.00 93.62 100 ASN A CA 1
ATOM 819 C C . ASN A 1 100 ? 19.404 -1.938 -34.588 1.00 93.62 100 ASN A C 1
ATOM 821 O O . ASN A 1 100 ? 19.469 -2.441 -33.466 1.00 93.62 100 ASN A O 1
ATOM 825 N N . LEU A 1 101 ? 18.368 -1.190 -34.964 1.00 91.69 101 LEU A N 1
ATOM 826 C CA . LEU A 1 101 ? 17.239 -0.885 -34.087 1.00 91.69 101 LEU A CA 1
ATOM 827 C C . LEU A 1 101 ? 16.409 -2.126 -33.758 1.00 91.69 101 LEU A C 1
ATOM 829 O O . LEU A 1 101 ? 15.905 -2.226 -32.643 1.00 91.69 101 LEU A O 1
ATOM 833 N N . ILE A 1 102 ? 16.273 -3.071 -34.692 1.00 92.94 102 ILE A N 1
ATOM 834 C CA . ILE A 1 102 ? 15.498 -4.301 -34.470 1.00 92.94 102 ILE A CA 1
ATOM 835 C C . ILE A 1 102 ? 16.172 -5.171 -33.412 1.00 92.94 102 ILE A C 1
ATOM 837 O O . ILE A 1 102 ? 15.512 -5.651 -32.491 1.00 92.94 102 ILE A O 1
ATOM 841 N N . GLU A 1 103 ? 17.490 -5.326 -33.509 1.00 93.25 103 GLU A N 1
ATOM 842 C CA . GLU A 1 103 ? 18.283 -6.055 -32.521 1.00 93.25 103 GLU A CA 1
ATOM 843 C C . GLU A 1 103 ? 18.254 -5.360 -31.155 1.00 93.25 103 GLU A C 1
ATOM 845 O O . GLU A 1 103 ? 17.968 -6.004 -30.149 1.00 93.25 103 GLU A O 1
ATOM 850 N N . MET A 1 104 ? 18.433 -4.033 -31.113 1.00 93.44 104 MET A N 1
ATOM 851 C CA . MET A 1 104 ? 18.317 -3.264 -29.868 1.00 93.44 104 MET A CA 1
ATOM 852 C C . MET A 1 104 ? 16.943 -3.421 -29.211 1.00 93.44 104 MET A C 1
ATOM 854 O O . MET A 1 104 ? 16.865 -3.572 -27.994 1.00 93.44 104 MET A O 1
ATOM 858 N N . LEU A 1 105 ? 15.862 -3.382 -29.995 1.00 93.69 105 LEU A N 1
ATOM 859 C CA . LEU A 1 105 ? 14.498 -3.584 -29.501 1.00 93.69 105 LEU A CA 1
ATOM 860 C C . LEU A 1 105 ? 14.320 -4.984 -28.910 1.00 93.69 105 LEU A C 1
ATO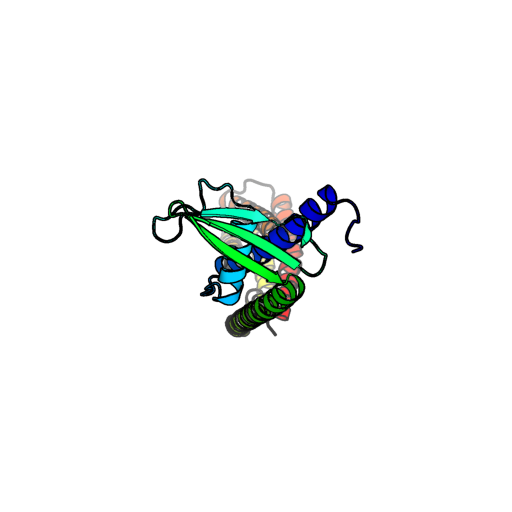M 862 O O . LEU A 1 105 ? 13.724 -5.124 -27.841 1.00 93.69 105 LEU A O 1
ATOM 866 N N . TYR A 1 106 ? 14.833 -6.007 -29.592 1.00 94.88 106 TYR A N 1
ATOM 867 C CA . TYR A 1 106 ? 14.745 -7.389 -29.136 1.00 94.88 106 TYR A CA 1
ATOM 868 C C . TYR A 1 106 ? 15.518 -7.611 -27.831 1.00 94.88 106 TYR A C 1
ATOM 870 O O . TYR A 1 106 ? 14.955 -8.120 -26.859 1.00 94.88 106 TYR A O 1
ATOM 878 N N . GLU A 1 107 ? 16.778 -7.176 -27.781 1.00 94.38 107 GLU A N 1
ATOM 879 C CA . GLU A 1 107 ? 17.627 -7.319 -26.598 1.00 94.38 107 GLU A CA 1
ATOM 880 C C . GLU A 1 107 ? 17.102 -6.495 -25.416 1.00 94.38 107 GLU A C 1
ATOM 882 O O . GLU A 1 107 ? 17.028 -7.004 -24.296 1.00 94.38 107 GLU A O 1
ATOM 887 N N . GLN A 1 108 ? 16.619 -5.269 -25.660 1.00 93.75 108 GLN A N 1
ATOM 888 C CA . GLN A 1 108 ? 15.907 -4.492 -24.646 1.00 93.75 108 GLN A CA 1
ATOM 889 C C . GLN A 1 108 ? 14.729 -5.290 -24.087 1.00 93.75 108 GLN A C 1
ATOM 891 O O . GLN A 1 108 ? 14.624 -5.456 -22.875 1.00 93.75 108 GLN A O 1
ATOM 896 N N . LEU A 1 109 ? 13.820 -5.757 -24.948 1.00 93.88 109 LEU A N 1
ATOM 897 C CA . LEU A 1 109 ? 12.593 -6.415 -24.508 1.00 93.88 109 LEU A CA 1
ATOM 898 C C . LEU A 1 109 ? 12.899 -7.672 -23.688 1.00 93.88 109 LEU A C 1
ATOM 900 O O . LEU A 1 109 ? 12.249 -7.924 -22.674 1.00 93.88 109 LEU A O 1
ATOM 904 N N . LYS A 1 110 ? 13.897 -8.448 -24.114 1.00 94.00 110 LYS A N 1
ATOM 905 C CA . LYS A 1 110 ? 14.353 -9.655 -23.426 1.00 94.00 110 LYS A CA 1
ATOM 906 C C . LYS A 1 110 ? 14.879 -9.350 -22.021 1.00 94.00 110 LYS A C 1
ATOM 908 O O . LYS A 1 110 ? 14.447 -9.995 -21.061 1.00 94.00 110 LYS A O 1
ATOM 913 N N . GLU A 1 111 ? 15.761 -8.364 -21.887 1.00 91.19 111 GLU A N 1
ATOM 914 C CA . GLU A 1 111 ? 16.324 -7.955 -20.595 1.00 91.19 111 GLU A CA 1
ATOM 915 C C . GLU A 1 111 ? 15.248 -7.357 -19.681 1.00 91.19 111 GLU A C 1
ATOM 917 O O . GLU A 1 111 ? 15.076 -7.797 -18.543 1.00 91.19 111 GLU A O 1
ATOM 922 N N . VAL A 1 112 ? 14.442 -6.429 -20.208 1.00 90.44 112 VAL A N 1
ATOM 923 C CA . VAL A 1 112 ? 13.319 -5.803 -19.496 1.00 90.44 112 VAL A CA 1
ATOM 924 C C . VAL A 1 112 ? 12.356 -6.859 -18.958 1.00 90.44 112 VAL A C 1
ATOM 926 O O . VAL A 1 112 ? 12.017 -6.840 -17.777 1.00 90.44 112 VAL A O 1
ATOM 929 N N . LYS A 1 113 ? 11.952 -7.821 -19.794 1.00 91.88 113 LYS A N 1
ATOM 930 C CA . LYS A 1 113 ? 11.046 -8.906 -19.396 1.00 91.88 113 LYS A CA 1
ATOM 931 C C . LYS A 1 113 ? 11.648 -9.782 -18.302 1.00 91.88 113 LYS A C 1
ATOM 933 O O . LYS A 1 113 ? 10.947 -10.161 -17.367 1.00 91.88 113 LYS A O 1
ATOM 938 N N . THR A 1 114 ? 12.931 -10.110 -18.419 1.00 90.12 114 THR A N 1
ATOM 939 C CA . THR A 1 114 ? 13.639 -10.921 -17.420 1.00 90.12 114 THR A CA 1
ATOM 940 C C . THR A 1 114 ? 13.651 -10.219 -16.066 1.00 90.12 114 THR A C 1
ATOM 942 O O . THR A 1 114 ? 13.332 -10.833 -15.049 1.00 90.12 114 THR A O 1
ATOM 945 N N . LYS A 1 115 ? 13.940 -8.915 -16.053 1.00 86.94 115 LYS A N 1
ATOM 946 C CA . LYS A 1 115 ? 13.954 -8.113 -14.826 1.00 86.94 115 LYS A CA 1
ATOM 947 C C . LYS A 1 115 ? 12.564 -7.911 -14.244 1.00 86.94 115 LYS A C 1
ATOM 949 O O . LYS A 1 115 ? 12.392 -8.094 -13.048 1.00 86.94 115 LYS A O 1
ATOM 954 N N . TYR A 1 116 ? 11.567 -7.638 -15.077 1.00 88.94 116 TYR A N 1
ATOM 955 C CA . TYR A 1 116 ? 10.184 -7.545 -14.621 1.00 88.94 116 TYR A CA 1
ATOM 956 C C . TYR A 1 116 ? 9.723 -8.841 -13.944 1.00 88.94 116 TYR A C 1
ATOM 958 O O . TYR A 1 116 ? 9.130 -8.800 -12.873 1.00 88.94 116 TYR A O 1
ATOM 966 N N . LYS A 1 117 ? 10.068 -10.002 -14.518 1.00 90.81 117 LYS A N 1
ATOM 967 C CA . LYS A 1 117 ? 9.764 -11.301 -13.907 1.00 90.81 117 LYS A CA 1
ATOM 968 C C . LYS A 1 117 ? 10.466 -11.490 -12.560 1.00 90.81 117 LYS A C 1
ATOM 970 O O . LYS A 1 117 ? 9.861 -12.022 -11.640 1.00 90.81 117 LYS A O 1
ATOM 975 N N . TYR A 1 118 ? 11.718 -11.053 -12.434 1.00 89.06 118 TYR A N 1
ATOM 976 C CA . TYR A 1 118 ? 12.427 -11.084 -11.154 1.00 89.06 118 TYR A CA 1
ATOM 977 C C . TYR A 1 118 ? 11.736 -10.216 -10.091 1.00 89.06 118 TYR A C 1
ATOM 979 O O . TYR A 1 118 ? 11.507 -10.698 -8.987 1.00 89.06 118 TYR A O 1
ATOM 987 N N . ILE A 1 119 ? 11.356 -8.981 -10.441 1.00 88.94 119 ILE A N 1
ATOM 988 C CA . ILE A 1 119 ? 10.622 -8.077 -9.542 1.00 88.94 119 ILE A CA 1
ATOM 989 C C . ILE A 1 119 ? 9.287 -8.709 -9.133 1.00 88.94 119 ILE A C 1
ATOM 991 O O . ILE A 1 119 ? 8.997 -8.781 -7.948 1.00 88.94 119 ILE A O 1
ATOM 995 N N . SER A 1 120 ? 8.515 -9.229 -10.094 1.00 90.88 120 SER A N 1
ATOM 996 C CA . SER A 1 120 ? 7.240 -9.910 -9.828 1.00 90.88 120 SER A CA 1
ATOM 997 C C . SER A 1 120 ? 7.409 -11.058 -8.837 1.00 90.88 120 SER A C 1
ATOM 999 O O . SER A 1 120 ? 6.726 -11.088 -7.825 1.00 90.88 120 SER A O 1
ATOM 1001 N N . ASN A 1 121 ? 8.373 -11.950 -9.073 1.00 91.25 121 ASN A N 1
ATOM 1002 C CA . ASN A 1 121 ? 8.623 -13.072 -8.171 1.00 91.25 121 ASN A CA 1
ATOM 1003 C C . ASN A 1 121 ? 9.019 -12.605 -6.762 1.00 91.25 121 ASN A C 1
ATOM 1005 O O . ASN A 1 121 ? 8.656 -13.241 -5.781 1.00 91.25 121 ASN A O 1
ATOM 1009 N N . LYS A 1 122 ? 9.782 -11.510 -6.647 1.00 88.62 122 LYS A N 1
ATOM 1010 C CA . LYS A 1 122 ? 10.157 -10.949 -5.344 1.00 88.62 122 LYS A CA 1
ATOM 1011 C C . LYS A 1 122 ? 8.959 -10.374 -4.600 1.00 88.62 122 LYS A C 1
ATOM 1013 O O . LYS A 1 122 ? 8.880 -10.543 -3.390 1.00 88.62 122 LYS A O 1
ATOM 1018 N N . LEU A 1 123 ? 8.030 -9.744 -5.312 1.00 87.50 123 LEU A N 1
ATOM 1019 C CA . LEU A 1 123 ? 6.771 -9.285 -4.730 1.00 87.50 123 LEU A CA 1
ATOM 1020 C C . LEU A 1 123 ? 5.920 -10.462 -4.253 1.00 87.50 123 LEU A C 1
ATOM 1022 O O . LEU A 1 123 ? 5.429 -10.415 -3.132 1.00 87.50 123 LEU A O 1
ATOM 1026 N N . ASP A 1 124 ? 5.835 -11.534 -5.044 1.00 90.06 124 ASP A N 1
ATOM 1027 C CA . ASP A 1 124 ? 5.133 -12.758 -4.645 1.00 90.06 124 ASP A CA 1
ATOM 1028 C C . ASP A 1 124 ? 5.763 -13.378 -3.381 1.00 90.06 124 ASP A C 1
ATOM 1030 O O . ASP A 1 124 ? 5.056 -13.795 -2.468 1.00 90.06 124 ASP A O 1
ATOM 1034 N N . GLU A 1 125 ? 7.098 -13.412 -3.285 1.00 88.94 125 GLU A N 1
ATOM 1035 C CA . GLU A 1 125 ? 7.808 -13.884 -2.086 1.00 88.94 125 GLU A CA 1
ATOM 1036 C C . GLU A 1 125 ? 7.497 -13.021 -0.853 1.00 88.94 125 GLU A C 1
ATOM 1038 O O . GLU A 1 125 ? 7.234 -13.562 0.222 1.00 88.94 125 GLU A O 1
ATOM 1043 N N . VAL A 1 126 ? 7.518 -11.691 -0.997 1.00 86.00 126 VAL A N 1
ATOM 1044 C CA . VAL A 1 126 ? 7.213 -10.754 0.096 1.00 86.00 126 VAL A CA 1
ATOM 1045 C C . VAL A 1 126 ? 5.759 -10.890 0.548 1.00 86.00 126 VAL A C 1
ATOM 1047 O O . VAL A 1 126 ? 5.517 -10.957 1.752 1.00 86.00 126 VAL A O 1
ATOM 1050 N N . ASP A 1 127 ? 4.813 -10.992 -0.387 1.00 86.94 127 ASP A N 1
ATOM 1051 C CA . ASP A 1 127 ? 3.390 -11.202 -0.094 1.00 86.94 127 ASP A CA 1
ATOM 1052 C C . ASP A 1 127 ? 3.165 -12.516 0.666 1.00 86.94 127 ASP A C 1
ATOM 1054 O O . ASP A 1 127 ? 2.532 -12.534 1.720 1.00 86.94 127 ASP A O 1
ATOM 1058 N N . LEU A 1 128 ? 3.773 -13.615 0.208 1.00 88.75 128 LEU A N 1
ATOM 1059 C CA . LEU A 1 128 ? 3.700 -14.903 0.900 1.00 88.75 128 LEU A CA 1
ATOM 1060 C C . LEU A 1 128 ? 4.289 -14.836 2.315 1.00 88.75 128 LEU A C 1
ATOM 1062 O O . LEU A 1 128 ? 3.696 -15.362 3.257 1.00 88.75 128 LEU A O 1
ATOM 1066 N N . MET A 1 129 ? 5.441 -14.180 2.489 1.00 87.31 129 MET A N 1
ATOM 1067 C CA . MET A 1 129 ? 6.042 -13.984 3.811 1.00 87.31 129 MET A CA 1
ATOM 1068 C C . MET A 1 129 ? 5.151 -13.136 4.725 1.00 87.31 129 MET A C 1
ATOM 1070 O O . MET A 1 129 ? 5.059 -13.420 5.921 1.00 87.31 129 MET A O 1
ATOM 1074 N N . HIS A 1 130 ? 4.495 -12.112 4.176 1.00 85.94 130 HIS A N 1
ATOM 1075 C CA . HIS A 1 130 ? 3.542 -11.278 4.900 1.00 85.94 130 HIS A CA 1
ATOM 1076 C C . HIS A 1 130 ? 2.326 -12.096 5.346 1.00 85.94 130 HIS A C 1
ATOM 1078 O O . HIS A 1 130 ? 1.986 -12.095 6.530 1.00 85.94 130 HIS A O 1
ATOM 1084 N N . LYS A 1 131 ? 1.741 -12.882 4.437 1.00 87.00 131 LYS A N 1
ATOM 1085 C CA . LYS A 1 131 ? 0.608 -13.765 4.730 1.00 87.00 131 LYS A CA 1
ATOM 1086 C C . LYS A 1 131 ? 0.935 -14.769 5.825 1.00 87.00 131 LYS A C 1
ATOM 1088 O O . LYS A 1 131 ? 0.256 -14.807 6.847 1.00 87.00 131 LYS A O 1
ATOM 1093 N N . GLU A 1 132 ? 2.041 -15.497 5.695 1.00 87.56 132 GLU A N 1
ATOM 1094 C CA . GLU A 1 132 ? 2.478 -16.468 6.707 1.00 87.56 132 GLU A CA 1
ATOM 1095 C C . GLU A 1 132 ? 2.771 -15.821 8.074 1.00 87.56 132 GLU A C 1
ATOM 1097 O O . GLU A 1 132 ? 2.488 -16.419 9.116 1.00 87.56 132 GLU A O 1
ATOM 1102 N N . LYS A 1 133 ? 3.281 -14.578 8.106 1.00 86.12 133 LYS A N 1
ATOM 1103 C CA . LYS A 1 133 ? 3.516 -13.833 9.357 1.00 86.12 133 LYS A CA 1
ATOM 1104 C C . LYS A 1 133 ? 2.220 -13.582 10.140 1.00 86.12 133 LYS A C 1
ATOM 1106 O O . LYS A 1 133 ? 2.260 -13.582 11.376 1.00 86.12 133 LYS A O 1
ATOM 1111 N N . TYR A 1 134 ? 1.099 -13.365 9.451 1.00 85.12 134 TYR A N 1
ATOM 1112 C CA . TYR A 1 134 ? -0.169 -12.952 10.064 1.00 85.12 134 TYR A CA 1
ATOM 1113 C C . TYR A 1 134 ? -1.271 -14.017 10.055 1.00 85.12 134 TYR A C 1
ATOM 1115 O O . TYR A 1 134 ? -2.215 -13.887 10.827 1.00 85.12 134 TYR A O 1
ATOM 1123 N N . LYS A 1 135 ? -1.103 -15.116 9.313 1.00 81.81 135 LYS A N 1
ATOM 1124 C CA . LYS A 1 135 ? -2.055 -16.235 9.192 1.00 81.81 135 LYS A CA 1
ATOM 1125 C C . LYS A 1 135 ? -2.653 -16.738 10.511 1.00 81.81 135 LYS A C 1
ATOM 1127 O O . LYS A 1 135 ? -3.820 -17.090 10.578 1.00 81.81 135 LYS A O 1
ATOM 1132 N N . ASN A 1 136 ? -1.847 -16.789 11.574 1.00 83.31 136 ASN A N 1
ATOM 1133 C CA . ASN A 1 136 ? -2.265 -17.306 12.888 1.00 83.31 136 ASN A CA 1
ATOM 1134 C C . ASN A 1 136 ? -2.599 -16.208 13.911 1.00 83.31 136 ASN A C 1
ATOM 1136 O O . ASN A 1 136 ? -2.714 -16.488 15.104 1.00 83.31 136 ASN A O 1
ATOM 1140 N N . LYS A 1 137 ? -2.667 -14.950 13.482 1.00 85.12 137 LYS A N 1
ATOM 1141 C CA . LYS A 1 137 ? -3.017 -13.811 14.328 1.00 85.12 137 LYS A CA 1
ATOM 1142 C C . LYS A 1 137 ? -4.242 -13.163 13.713 1.00 85.12 137 LYS A C 1
ATOM 1144 O O . LYS A 1 137 ? -4.091 -12.174 13.019 1.00 85.12 137 LYS A O 1
ATOM 1149 N N . LEU A 1 138 ? -5.433 -13.705 13.910 1.00 89.12 138 LEU A N 1
ATOM 1150 C CA . LEU A 1 138 ? -6.623 -13.123 13.291 1.00 89.12 138 LEU A CA 1
ATOM 1151 C C . LEU A 1 138 ? -6.958 -11.782 13.962 1.00 89.12 138 LEU A C 1
ATOM 1153 O O . LEU A 1 138 ? -6.896 -11.657 15.185 1.00 89.12 138 LEU A O 1
ATOM 1157 N N . ILE A 1 139 ? -7.283 -10.754 13.177 1.00 90.88 139 ILE A N 1
ATOM 1158 C CA . ILE A 1 139 ? -7.779 -9.472 13.707 1.00 90.88 139 ILE A 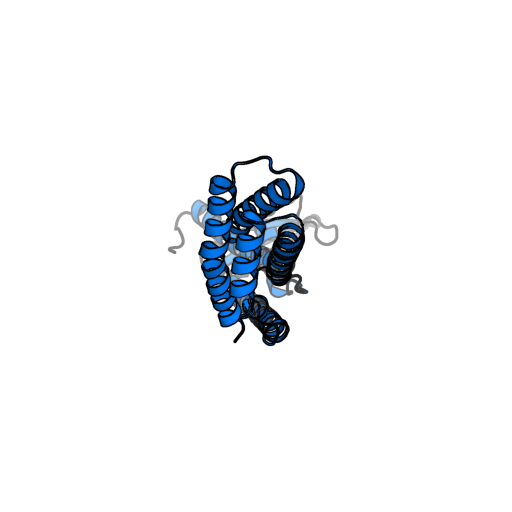CA 1
ATOM 1159 C C . ILE A 1 139 ? -9.134 -9.699 14.374 1.00 90.88 139 ILE A C 1
ATOM 1161 O O . ILE A 1 139 ? -9.423 -9.130 15.428 1.00 90.88 139 ILE A O 1
ATOM 1165 N N . SER A 1 140 ? -9.947 -10.576 13.786 1.00 91.12 140 SER A N 1
ATOM 1166 C CA . SER A 1 140 ? -11.257 -10.960 14.304 1.00 91.12 140 SER A CA 1
ATOM 1167 C C . SER A 1 140 ? -11.207 -11.563 15.716 1.00 91.12 140 SER A C 1
ATOM 1169 O O . SER A 1 140 ? -12.167 -11.388 16.469 1.00 91.12 140 SER A O 1
ATOM 1171 N N . ASP A 1 141 ? -10.080 -12.154 16.132 1.00 90.56 141 ASP A N 1
ATOM 1172 C CA . ASP A 1 141 ? -9.892 -12.678 17.495 1.00 90.56 141 ASP A CA 1
ATOM 1173 C C . ASP A 1 141 ? -9.925 -11.579 18.573 1.00 90.56 141 ASP A C 1
ATOM 1175 O O . ASP A 1 141 ? -10.238 -11.862 19.734 1.00 90.56 141 ASP A O 1
ATOM 1179 N N . LEU A 1 142 ? -9.650 -10.315 18.215 1.00 91.38 142 LEU A N 1
ATOM 1180 C CA . LEU A 1 142 ? -9.800 -9.181 19.135 1.00 91.38 142 LEU A CA 1
ATOM 1181 C C . LEU A 1 142 ? -11.256 -9.001 19.581 1.00 91.38 142 LEU A C 1
ATOM 1183 O O . LEU A 1 142 ? -11.523 -8.611 20.721 1.00 91.38 142 LEU A O 1
ATOM 1187 N N . PHE A 1 143 ? -12.208 -9.312 18.701 1.00 90.25 143 PHE A N 1
ATOM 1188 C CA . PHE A 1 143 ? -13.634 -9.120 18.937 1.00 90.25 143 PHE A CA 1
ATOM 1189 C C . PHE A 1 143 ? -14.263 -10.371 19.554 1.00 90.25 143 PHE A C 1
ATOM 1191 O O . PHE A 1 143 ? -15.060 -11.091 18.949 1.00 90.25 143 PHE A O 1
ATOM 1198 N N . HIS A 1 144 ? -13.900 -10.644 20.803 1.00 80.88 144 HIS A N 1
ATOM 1199 C CA . HIS A 1 144 ? -14.387 -11.817 21.519 1.00 80.88 144 HIS A CA 1
ATOM 1200 C C . HIS A 1 144 ? -15.881 -11.709 21.896 1.00 80.88 144 HIS A C 1
ATOM 1202 O O . HIS A 1 144 ? -16.454 -10.631 22.070 1.00 80.88 144 HIS A O 1
ATOM 1208 N N . SER A 1 145 ? -16.523 -12.856 22.145 1.00 74.56 145 SER A N 1
ATOM 1209 C CA . SER A 1 145 ? -17.957 -12.967 22.485 1.00 74.56 145 SER A CA 1
ATOM 1210 C C . SER A 1 145 ? -18.402 -12.175 23.731 1.00 74.56 145 SER A C 1
ATOM 1212 O O . SER A 1 145 ? -19.596 -11.970 23.956 1.00 74.56 145 SER A O 1
ATOM 1214 N N . GLY A 1 146 ? -17.450 -11.688 24.530 1.00 79.44 146 GLY A N 1
ATOM 1215 C CA . GLY A 1 146 ? -17.682 -10.872 25.722 1.00 79.44 146 GLY A CA 1
ATOM 1216 C C . GLY A 1 146 ? -18.026 -9.405 25.442 1.00 79.44 146 GLY A C 1
ATOM 1217 O O . GLY A 1 146 ? -18.452 -8.714 26.366 1.00 79.44 146 GLY A O 1
ATOM 1218 N N . MET A 1 147 ? -17.909 -8.913 24.205 1.00 86.62 147 MET A N 1
ATOM 1219 C CA . MET A 1 147 ? -18.223 -7.508 23.896 1.00 86.62 147 MET A CA 1
ATOM 1220 C C . MET A 1 147 ? -19.702 -7.166 24.106 1.00 86.62 147 MET A C 1
ATOM 1222 O O . MET A 1 147 ? -20.028 -6.100 24.622 1.00 86.62 147 MET A O 1
ATOM 1226 N N . SER A 1 148 ? -20.617 -8.097 23.813 1.00 89.75 148 SER A N 1
ATOM 1227 C CA . SER A 1 148 ? -22.049 -7.901 24.107 1.00 89.75 148 SER A CA 1
ATOM 1228 C C . SER A 1 148 ? -22.297 -7.650 25.598 1.00 89.75 148 SER A C 1
ATOM 1230 O O . SER A 1 148 ? -23.098 -6.790 25.963 1.00 89.75 148 SER A O 1
ATOM 1232 N N . TYR A 1 149 ? -21.560 -8.360 26.456 1.00 91.88 149 TYR A N 1
ATOM 1233 C CA . TYR A 1 149 ? -21.602 -8.165 27.901 1.00 91.88 149 TYR A CA 1
ATOM 1234 C C . TYR A 1 149 ? -20.992 -6.818 28.311 1.00 91.88 149 TYR A C 1
ATOM 1236 O O . TYR A 1 149 ? -21.563 -6.126 29.150 1.00 91.88 149 TYR A O 1
ATOM 1244 N N . GLN A 1 150 ? -19.885 -6.392 27.691 1.00 93.56 150 GLN A N 1
ATOM 1245 C CA . GLN A 1 150 ? -19.313 -5.060 27.929 1.00 93.56 150 GLN A CA 1
ATOM 1246 C C . GLN A 1 150 ? -20.335 -3.955 27.634 1.00 93.56 150 GLN A C 1
ATOM 1248 O O . GLN A 1 150 ? -20.556 -3.104 28.493 1.00 93.56 150 GLN A O 1
ATOM 1253 N N . PHE A 1 151 ? -21.024 -4.002 26.487 1.00 95.38 151 PHE A N 1
ATOM 1254 C CA . PHE A 1 151 ? -22.064 -3.022 26.148 1.00 95.38 151 PHE A CA 1
ATOM 1255 C C . PHE A 1 151 ? -23.215 -3.000 27.162 1.00 95.38 151 PHE A C 1
ATOM 1257 O O . PHE A 1 151 ? -23.666 -1.923 27.548 1.00 95.38 151 PHE A O 1
ATOM 1264 N N . GLU A 1 152 ? -23.665 -4.165 27.643 1.00 94.31 152 GLU A N 1
ATOM 1265 C CA . GLU A 1 152 ? -24.681 -4.246 28.704 1.00 94.31 152 GLU A CA 1
ATOM 1266 C C . GLU A 1 152 ? -24.213 -3.551 29.993 1.00 94.31 152 GLU A C 1
ATOM 1268 O O . GLU A 1 152 ? -24.975 -2.827 30.636 1.00 94.31 152 GLU A O 1
ATOM 1273 N N . LYS A 1 153 ? -22.948 -3.747 30.374 1.00 94.69 153 LYS A N 1
ATOM 1274 C CA . LYS A 1 153 ? -22.378 -3.148 31.587 1.00 94.69 153 LYS A CA 1
ATOM 1275 C C . LYS A 1 153 ? -22.102 -1.662 31.452 1.00 94.69 153 LYS A C 1
ATOM 1277 O O . LYS A 1 153 ? -22.290 -0.938 32.427 1.00 94.69 153 LYS A O 1
ATOM 1282 N N . ILE A 1 154 ? -21.745 -1.199 30.258 1.00 95.56 154 ILE A N 1
ATOM 1283 C CA . ILE A 1 154 ? -21.682 0.231 29.960 1.00 95.56 154 ILE A CA 1
ATOM 1284 C C . ILE A 1 154 ? -23.080 0.838 30.130 1.00 95.56 154 ILE A C 1
ATOM 1286 O O . ILE A 1 154 ? -23.210 1.785 30.898 1.00 95.56 154 ILE A O 1
ATOM 1290 N N . ALA A 1 155 ? -24.126 0.242 29.539 1.00 94.75 155 ALA A N 1
ATOM 1291 C CA . ALA A 1 155 ? -25.510 0.712 29.686 1.00 94.75 155 ALA A CA 1
ATOM 1292 C C . ALA A 1 155 ? -25.944 0.795 31.159 1.00 94.75 155 ALA A C 1
ATOM 1294 O O . ALA A 1 155 ? -26.446 1.820 31.610 1.00 94.75 155 ALA A O 1
ATOM 1295 N N . GLN A 1 156 ? -25.689 -0.257 31.946 1.00 93.06 156 GLN A N 1
ATOM 1296 C CA . GLN A 1 156 ? -25.993 -0.265 33.385 1.00 93.06 156 GLN A CA 1
ATOM 1297 C C . GLN A 1 156 ? -25.263 0.846 34.148 1.00 93.06 156 GLN A C 1
ATOM 1299 O O . GLN A 1 156 ? -25.823 1.388 35.100 1.00 93.06 156 GLN A O 1
ATOM 1304 N N . GLY A 1 157 ? -24.037 1.182 33.739 1.00 93.00 157 GLY A N 1
ATOM 1305 C CA . GLY A 1 157 ? -23.259 2.272 34.318 1.00 93.00 157 GLY A CA 1
ATOM 1306 C C . GLY A 1 157 ? -23.763 3.669 33.950 1.00 93.00 157 GLY A C 1
ATOM 1307 O O . GLY A 1 157 ? -23.481 4.603 34.698 1.00 93.00 157 GLY A O 1
ATOM 1308 N N . LEU A 1 158 ? -24.508 3.820 32.847 1.00 92.00 158 LEU A N 1
ATOM 1309 C CA . LEU A 1 158 ? -25.131 5.096 32.478 1.00 92.00 158 LEU A CA 1
ATOM 1310 C C . LEU A 1 158 ? -26.323 5.435 33.388 1.00 92.00 158 LEU A C 1
ATOM 1312 O O . LEU A 1 158 ? -26.479 6.591 33.756 1.00 92.00 158 LEU A O 1
ATOM 1316 N N . HIS A 1 159 ? -27.112 4.432 33.794 1.00 84.00 159 HIS A N 1
ATOM 1317 C CA . HIS A 1 159 ? -28.369 4.622 34.536 1.00 84.00 159 HIS A CA 1
ATOM 1318 C C . HIS A 1 159 ? -28.245 4.654 36.076 1.00 84.00 159 HIS A C 1
ATOM 1320 O O . HIS A 1 159 ? -29.146 5.144 36.755 1.00 84.00 159 HIS A O 1
ATOM 1326 N N . ASN A 1 160 ? -27.200 4.051 36.664 1.00 70.25 160 ASN A N 1
ATOM 1327 C CA . ASN A 1 160 ? -27.185 3.683 38.093 1.00 70.25 160 ASN A CA 1
ATOM 1328 C C . ASN A 1 160 ? -26.157 4.437 38.959 1.00 70.25 160 ASN A C 1
ATOM 1330 O O . ASN A 1 160 ? -25.287 5.155 38.473 1.00 70.25 160 ASN A O 1
ATOM 1334 N N . SER A 1 161 ? -26.269 4.209 40.275 1.00 65.69 161 SER A N 1
ATOM 1335 C CA . SER A 1 161 ? -25.419 4.734 41.354 1.00 65.69 161 SER A CA 1
ATOM 1336 C C . SER A 1 161 ? -23.906 4.536 41.150 1.00 65.69 161 SER A C 1
ATOM 1338 O O . SER A 1 161 ? -23.458 3.709 40.351 1.00 65.69 161 SER A O 1
ATOM 1340 N N . ASP A 1 162 ? -23.111 5.262 41.947 1.00 72.12 162 ASP A N 1
ATOM 1341 C CA . ASP A 1 162 ? -21.645 5.378 41.855 1.00 72.12 162 ASP A CA 1
ATOM 1342 C C . ASP A 1 162 ? -20.886 4.053 41.636 1.00 72.12 162 ASP A C 1
ATOM 1344 O O . ASP A 1 162 ? -19.889 4.015 40.912 1.00 72.12 162 ASP A O 1
ATOM 1348 N N . THR A 1 163 ? -21.353 2.937 42.210 1.00 74.50 163 THR A N 1
ATOM 1349 C CA . THR A 1 163 ? -20.700 1.624 42.066 1.00 74.50 163 THR A CA 1
ATOM 1350 C C . THR A 1 163 ? -20.812 1.049 40.650 1.00 74.50 163 THR A C 1
ATOM 1352 O O . THR A 1 163 ? -19.824 0.554 40.104 1.00 74.50 163 THR A O 1
ATOM 1355 N N . TYR A 1 164 ? -21.991 1.122 40.027 1.00 84.25 164 TYR A N 1
ATOM 1356 C CA . TYR A 1 164 ? -22.197 0.620 38.663 1.00 84.25 164 TYR A CA 1
ATOM 1357 C C . TYR A 1 164 ? -21.549 1.527 37.625 1.00 84.25 164 TYR A C 1
ATOM 1359 O O . TYR A 1 164 ? -21.066 1.052 36.597 1.00 84.25 164 TYR A O 1
ATOM 1367 N N . ARG A 1 165 ? -21.474 2.821 37.932 1.00 90.12 165 ARG A N 1
ATOM 1368 C CA . ARG A 1 165 ? -20.834 3.824 37.092 1.00 90.12 165 ARG A CA 1
ATOM 1369 C C . ARG A 1 165 ? -19.344 3.551 36.881 1.00 90.12 165 ARG A C 1
ATOM 1371 O O . ARG A 1 165 ? -18.874 3.552 35.745 1.00 90.12 165 ARG A O 1
ATOM 1378 N N . LEU A 1 166 ? -18.609 3.254 37.956 1.00 90.69 166 LEU A N 1
ATOM 1379 C CA . LEU A 1 166 ? -17.182 2.923 37.872 1.00 90.69 166 LEU A CA 1
ATOM 1380 C C . LEU A 1 166 ? -16.946 1.642 37.056 1.00 90.69 166 LEU A C 1
ATOM 1382 O O . LEU A 1 166 ? -16.039 1.585 36.226 1.00 90.69 166 LEU A O 1
ATOM 1386 N N . PHE A 1 167 ? -17.787 0.625 37.258 1.00 92.50 167 PHE A N 1
ATOM 1387 C CA . PHE A 1 167 ? -17.697 -0.626 36.510 1.00 92.50 167 PHE A CA 1
ATOM 1388 C C . PHE A 1 167 ? -18.016 -0.443 35.018 1.00 92.50 167 PHE A C 1
ATOM 1390 O O . PHE A 1 167 ? -17.281 -0.955 34.176 1.00 92.50 167 PHE A O 1
ATOM 1397 N N . GLY A 1 168 ? -19.050 0.335 34.683 1.00 94.38 168 GLY A N 1
ATOM 1398 C CA . GLY A 1 168 ? -19.384 0.689 33.302 1.00 94.38 168 GLY A CA 1
ATOM 1399 C C . GLY A 1 168 ? -18.255 1.448 32.602 1.00 94.38 168 GLY A C 1
ATOM 1400 O O . GLY A 1 168 ? -17.888 1.095 31.483 1.00 94.38 168 GLY A O 1
ATOM 1401 N N . ASN A 1 169 ? -17.626 2.410 33.285 1.00 94.75 169 ASN A N 1
ATOM 1402 C CA . ASN A 1 169 ? -16.461 3.119 32.752 1.00 94.75 169 ASN A CA 1
ATOM 1403 C C . ASN A 1 169 ? -15.274 2.174 32.496 1.00 94.75 169 ASN A C 1
ATOM 1405 O O . ASN A 1 169 ? -14.642 2.245 31.447 1.00 94.75 169 ASN A O 1
ATOM 1409 N N . ASN A 1 170 ? -14.995 1.232 33.404 1.00 94.56 170 ASN A N 1
ATOM 1410 C CA . ASN A 1 170 ? -13.943 0.233 33.183 1.00 94.56 170 ASN A CA 1
ATOM 1411 C C . ASN A 1 170 ? -14.231 -0.657 31.962 1.00 94.56 170 ASN A C 1
ATOM 1413 O O . ASN A 1 170 ? -13.311 -0.995 31.219 1.00 94.56 170 ASN A O 1
ATOM 1417 N N . MET A 1 171 ? -15.499 -1.005 31.721 1.00 95.62 171 MET A N 1
ATOM 1418 C CA . MET A 1 171 ? -15.897 -1.747 30.520 1.00 95.62 171 MET A CA 1
ATOM 1419 C C . MET A 1 171 ? -15.727 -0.912 29.249 1.00 95.62 171 MET A C 1
ATOM 1421 O O . MET A 1 171 ? -15.258 -1.440 28.244 1.00 95.62 171 MET A O 1
ATOM 1425 N N . LEU A 1 172 ? -16.010 0.393 29.303 1.00 96.69 172 LEU A N 1
ATOM 1426 C CA . LEU A 1 172 ? -15.734 1.317 28.200 1.00 96.69 172 LEU A CA 1
ATOM 1427 C C . LEU A 1 172 ? -14.231 1.444 27.908 1.00 96.69 172 LEU A C 1
ATOM 1429 O O . LEU A 1 172 ? -13.841 1.450 26.747 1.00 96.69 172 LEU A O 1
ATOM 1433 N N . LEU A 1 173 ? -13.377 1.491 28.934 1.00 96.31 173 LEU A N 1
ATOM 1434 C CA . LEU A 1 173 ? -11.918 1.496 28.755 1.00 96.31 173 LEU A CA 1
ATOM 1435 C C . LEU A 1 173 ? -11.407 0.178 28.149 1.00 96.31 173 LEU A C 1
ATOM 1437 O O . LEU A 1 173 ? -10.503 0.184 27.318 1.00 96.31 173 LEU A O 1
ATOM 1441 N N . SER A 1 174 ? -11.995 -0.960 28.534 1.00 94.88 174 SER A N 1
ATOM 1442 C CA . SER A 1 174 ? -11.684 -2.255 27.915 1.00 94.88 174 SER A CA 1
ATOM 1443 C C . SER A 1 174 ? -12.107 -2.300 26.442 1.00 94.88 174 SER A C 1
ATOM 1445 O O . SER A 1 174 ? -11.387 -2.863 25.616 1.00 94.88 174 SER A O 1
ATOM 1447 N N . LEU A 1 175 ? -13.255 -1.702 26.112 1.00 95.75 175 LEU A N 1
ATOM 1448 C CA . LEU A 1 175 ? -13.718 -1.550 24.735 1.00 95.75 175 LEU A CA 1
ATOM 1449 C C . LEU A 1 175 ? -12.748 -0.666 23.939 1.00 95.75 175 LEU A C 1
ATOM 1451 O O . LEU A 1 175 ? -12.261 -1.089 22.899 1.00 95.75 175 LEU A O 1
ATOM 1455 N N . GLU A 1 176 ? -12.393 0.511 24.459 1.00 97.00 176 GLU A N 1
ATOM 1456 C CA . GLU A 1 176 ? -11.410 1.423 23.852 1.00 97.00 176 GLU A CA 1
ATOM 1457 C C . GLU A 1 176 ? -10.084 0.718 23.565 1.00 97.00 176 GLU A C 1
ATOM 1459 O O . GLU A 1 176 ? -9.555 0.833 22.462 1.00 97.00 176 GLU A O 1
ATOM 1464 N N . LYS A 1 177 ? -9.585 -0.076 24.518 1.00 96.12 177 LYS A N 1
ATOM 1465 C CA . LYS A 1 177 ? -8.368 -0.865 24.328 1.00 96.12 177 LYS A CA 1
ATOM 1466 C C . LYS A 1 177 ? -8.482 -1.836 23.149 1.00 96.12 177 LYS A C 1
ATOM 1468 O O . LYS A 1 177 ? -7.555 -1.910 22.355 1.00 96.12 177 LYS A O 1
ATOM 1473 N N . THR A 1 178 ? -9.614 -2.524 23.005 1.00 95.56 178 THR A N 1
ATOM 1474 C CA . THR A 1 178 ? -9.850 -3.458 21.886 1.00 95.56 178 THR A CA 1
ATOM 1475 C C . THR A 1 178 ? -9.711 -2.748 20.537 1.00 95.56 178 THR A C 1
ATOM 1477 O O . THR A 1 178 ? -9.072 -3.261 19.626 1.00 95.56 178 THR A O 1
ATOM 1480 N N . PHE A 1 179 ? -10.244 -1.529 20.426 1.00 96.81 179 PHE A N 1
ATOM 1481 C CA . PHE A 1 179 ? -10.168 -0.731 19.200 1.00 96.81 179 PHE A CA 1
ATOM 1482 C C . PHE A 1 179 ? -8.795 -0.090 18.968 1.00 96.81 179 PHE A C 1
ATOM 1484 O O . PHE A 1 179 ? -8.393 0.098 17.822 1.00 96.81 179 PHE A O 1
ATOM 1491 N N . ILE A 1 180 ? -8.046 0.212 20.031 1.00 97.31 180 ILE A N 1
ATOM 1492 C CA . ILE A 1 180 ? -6.634 0.602 19.920 1.00 97.31 180 ILE A CA 1
ATOM 1493 C C . ILE A 1 180 ? -5.806 -0.574 19.394 1.00 97.31 180 ILE A C 1
ATOM 1495 O O . ILE A 1 180 ? -5.017 -0.395 18.471 1.00 97.31 180 ILE A O 1
ATOM 1499 N N . ASP A 1 181 ? -6.006 -1.773 19.941 1.00 95.44 181 ASP A N 1
ATOM 1500 C CA . ASP A 1 181 ? -5.306 -2.981 19.501 1.00 95.44 181 ASP A CA 1
ATOM 1501 C C . ASP A 1 181 ? -5.672 -3.326 18.044 1.00 95.44 181 ASP A C 1
ATOM 1503 O O . ASP A 1 181 ? -4.787 -3.651 17.253 1.00 95.44 181 ASP A O 1
ATOM 1507 N N . PHE A 1 182 ? -6.942 -3.150 17.654 1.00 95.94 182 PHE A N 1
ATOM 1508 C CA . PHE A 1 182 ? -7.395 -3.263 16.263 1.00 95.94 182 PHE A CA 1
ATOM 1509 C C . PHE A 1 182 ? -6.665 -2.277 15.349 1.00 95.94 182 PHE A C 1
ATOM 1511 O O . PHE A 1 182 ? -6.049 -2.693 14.370 1.00 95.94 182 PHE A O 1
ATOM 1518 N N . LYS A 1 183 ? -6.672 -0.984 15.697 1.00 97.00 183 LYS A N 1
ATOM 1519 C CA . LYS A 1 183 ? -5.976 0.059 14.936 1.00 97.00 183 LYS A CA 1
ATOM 1520 C C . LYS A 1 183 ? -4.497 -0.286 14.748 1.00 97.00 183 LYS A C 1
ATOM 1522 O O . LYS A 1 183 ? -4.003 -0.237 13.627 1.00 97.00 183 LYS A O 1
ATOM 1527 N N . ASN A 1 184 ? -3.819 -0.680 15.825 1.00 95.25 184 ASN A N 1
ATOM 1528 C CA . ASN A 1 184 ? -2.402 -1.027 15.786 1.00 95.25 184 ASN A CA 1
ATOM 1529 C C . ASN A 1 184 ? -2.130 -2.234 14.876 1.00 95.25 184 ASN A C 1
ATOM 1531 O O . ASN A 1 184 ? -1.153 -2.214 14.137 1.00 95.25 184 ASN A O 1
ATOM 1535 N N . LEU A 1 185 ? -2.974 -3.276 14.904 1.00 93.06 185 LEU A N 1
ATOM 1536 C CA . LEU A 1 185 ? -2.807 -4.443 14.029 1.00 93.06 185 LEU A CA 1
ATOM 1537 C C . LEU A 1 185 ? -3.028 -4.102 12.552 1.00 93.06 185 LEU A C 1
ATOM 1539 O O . LEU A 1 185 ? -2.286 -4.596 11.708 1.00 93.06 185 LEU A O 1
ATOM 1543 N N . ILE A 1 186 ? -4.019 -3.265 12.246 1.00 94.25 186 ILE A N 1
ATOM 1544 C CA . ILE A 1 186 ? -4.292 -2.793 10.882 1.00 94.25 186 ILE A CA 1
ATOM 1545 C C . ILE A 1 186 ? -3.118 -1.949 10.364 1.00 94.25 186 ILE A C 1
ATOM 1547 O O . ILE A 1 186 ? -2.658 -2.153 9.241 1.00 94.25 186 ILE A O 1
ATOM 1551 N N . GLU A 1 187 ? -2.588 -1.044 11.192 1.00 94.12 187 GLU A N 1
ATOM 1552 C CA . GLU A 1 187 ? -1.396 -0.253 10.866 1.00 94.12 187 GLU A CA 1
ATOM 1553 C C . GLU A 1 187 ? -0.152 -1.140 10.688 1.00 94.12 187 GLU A C 1
ATOM 1555 O O . GLU A 1 187 ? 0.595 -0.951 9.734 1.00 94.12 187 GLU A O 1
ATOM 1560 N N . GLU A 1 188 ? 0.055 -2.147 11.547 1.00 91.12 188 GLU A N 1
ATOM 1561 C CA . GLU A 1 188 ? 1.197 -3.072 11.450 1.00 91.12 188 GLU A CA 1
ATOM 1562 C C . GLU A 1 188 ? 1.183 -3.886 10.144 1.00 91.12 188 GLU A C 1
ATOM 1564 O O . GLU A 1 188 ? 2.246 -4.216 9.615 1.00 91.12 188 GLU A O 1
ATOM 1569 N N . ARG A 1 189 ? -0.010 -4.201 9.623 1.00 90.44 189 ARG A N 1
ATOM 1570 C CA . ARG A 1 189 ? -0.201 -4.932 8.359 1.00 90.44 189 ARG A CA 1
ATOM 1571 C C . ARG A 1 189 ? -0.231 -4.040 7.119 1.00 90.44 189 ARG A C 1
ATOM 1573 O O . ARG A 1 189 ? -0.315 -4.565 6.018 1.00 90.44 189 ARG A O 1
ATOM 1580 N N . ASN A 1 190 ? -0.151 -2.718 7.278 1.00 90.25 190 ASN A N 1
ATOM 1581 C CA . ASN A 1 190 ? -0.373 -1.744 6.203 1.00 90.25 190 ASN A CA 1
ATOM 1582 C C . ASN A 1 190 ? -1.759 -1.857 5.529 1.00 90.25 190 ASN A C 1
ATOM 1584 O O . ASN A 1 190 ? -1.898 -1.519 4.358 1.00 90.25 190 ASN A O 1
ATOM 1588 N N . GLU A 1 191 ? -2.785 -2.275 6.276 1.00 93.31 191 GLU A N 1
ATOM 1589 C CA . GLU A 1 191 ? -4.177 -2.387 5.795 1.00 93.31 191 GLU A CA 1
ATOM 1590 C C . GLU A 1 191 ? -5.000 -1.116 6.073 1.00 93.31 191 GLU A C 1
ATOM 1592 O O . GLU A 1 191 ? -6.181 -1.018 5.738 1.00 93.31 191 GLU A O 1
ATOM 1597 N N . MET A 1 192 ? -4.391 -0.121 6.727 1.00 95.19 192 MET A N 1
ATOM 1598 C CA . MET A 1 192 ? -5.059 1.136 7.050 1.00 95.19 192 MET A CA 1
ATOM 1599 C C . MET A 1 192 ? -5.347 1.928 5.772 1.00 95.19 192 MET A C 1
ATOM 1601 O O . MET A 1 192 ? -4.431 2.308 5.043 1.00 95.19 192 MET A O 1
ATOM 1605 N N . ASN A 1 193 ? -6.620 2.249 5.546 1.00 94.12 193 ASN A N 1
ATOM 1606 C CA . ASN A 1 193 ? -7.060 3.133 4.471 1.00 94.12 193 ASN A CA 1
ATOM 1607 C C . ASN A 1 193 ? -7.891 4.306 5.019 1.00 94.12 193 ASN A C 1
ATOM 1609 O O . ASN A 1 193 ? -8.271 4.321 6.191 1.00 94.12 193 ASN A O 1
ATOM 1613 N N . GLU A 1 194 ? -8.179 5.291 4.163 1.00 95.12 194 GLU A N 1
ATOM 1614 C CA . GLU A 1 194 ? -8.884 6.522 4.554 1.00 95.12 194 GLU A CA 1
ATOM 1615 C C . GLU A 1 194 ? -10.274 6.258 5.159 1.00 95.12 194 GLU A C 1
ATOM 1617 O O . GLU A 1 194 ? -10.675 6.955 6.088 1.00 95.12 194 GLU A O 1
ATOM 1622 N N . TYR A 1 195 ? -10.992 5.235 4.681 1.00 94.44 195 TYR A N 1
ATOM 1623 C CA . TYR A 1 195 ? -12.320 4.880 5.188 1.00 94.44 195 TYR A CA 1
ATOM 1624 C C . TYR A 1 195 ? -12.242 4.236 6.577 1.00 94.44 195 TYR A C 1
ATOM 1626 O O . TYR A 1 195 ? -12.955 4.657 7.482 1.00 94.44 195 TYR A O 1
ATOM 1634 N N . ILE A 1 196 ? -11.329 3.277 6.781 1.00 94.69 196 ILE A N 1
ATOM 1635 C CA . ILE A 1 196 ? -11.116 2.638 8.093 1.00 94.69 196 ILE A CA 1
ATOM 1636 C C . ILE A 1 196 ? -10.666 3.677 9.120 1.00 94.69 196 ILE A C 1
ATOM 1638 O O . ILE A 1 196 ? -11.131 3.676 10.262 1.00 94.69 196 ILE A O 1
ATOM 1642 N N . GLN A 1 197 ? -9.768 4.580 8.718 1.00 96.62 197 GLN A N 1
ATOM 1643 C CA . GLN A 1 197 ? -9.308 5.656 9.582 1.00 96.62 197 GLN A CA 1
ATOM 1644 C C . GLN A 1 197 ? -10.471 6.564 9.999 1.00 96.62 197 GLN A C 1
ATOM 1646 O O . GLN A 1 197 ? -10.609 6.856 11.187 1.00 96.62 197 GLN A O 1
ATOM 1651 N N . TYR A 1 198 ? -11.309 6.978 9.047 1.00 96.88 198 TYR A N 1
ATOM 1652 C CA . TYR A 1 198 ? -12.482 7.803 9.316 1.00 96.88 198 TYR A CA 1
ATOM 1653 C C . TYR A 1 198 ? -13.454 7.117 10.290 1.00 96.88 198 TYR A C 1
ATOM 1655 O O . TYR A 1 198 ? -13.823 7.706 11.309 1.00 96.88 198 TYR A O 1
ATOM 1663 N N . ASP A 1 199 ? -13.795 5.850 10.040 1.00 96.50 199 ASP A N 1
ATOM 1664 C CA . ASP A 1 199 ? -14.694 5.073 10.900 1.00 96.50 199 ASP A CA 1
ATOM 1665 C C . ASP A 1 199 ? -14.131 4.952 12.329 1.00 96.50 199 ASP A C 1
ATOM 1667 O O . ASP A 1 199 ? -14.854 5.115 13.317 1.00 96.50 199 ASP A O 1
ATOM 1671 N N . LEU A 1 200 ? -12.821 4.704 12.470 1.00 97.62 200 LEU A N 1
ATOM 1672 C CA . LEU A 1 200 ? -12.154 4.655 13.774 1.00 97.62 200 LEU A CA 1
ATOM 1673 C C . LEU A 1 200 ? -12.173 6.008 14.487 1.00 97.62 200 LEU A C 1
ATOM 1675 O O . LEU A 1 200 ? -12.368 6.050 15.702 1.00 97.62 200 LEU A O 1
ATOM 1679 N N . GLU A 1 201 ? -11.967 7.111 13.769 1.00 98.00 201 GLU A N 1
ATOM 1680 C CA . GLU A 1 201 ? -12.021 8.460 14.336 1.00 98.00 201 GLU A CA 1
ATOM 1681 C C . GLU A 1 201 ? -13.415 8.782 14.896 1.00 98.00 201 GLU A C 1
ATOM 1683 O O . GLU A 1 201 ? -13.517 9.259 16.033 1.00 98.00 201 GLU A O 1
ATOM 1688 N N . GLU A 1 202 ? -14.487 8.456 14.165 1.00 97.81 202 GLU A N 1
ATOM 1689 C CA . GLU A 1 202 ? -15.860 8.595 14.666 1.00 97.81 202 GLU A CA 1
ATOM 1690 C C . GLU A 1 202 ? -16.118 7.695 15.886 1.00 97.81 202 GLU A C 1
ATOM 1692 O O . GLU A 1 202 ? -16.684 8.135 16.897 1.00 97.81 202 GLU A O 1
ATOM 1697 N N . TYR A 1 203 ? -15.648 6.446 15.840 1.00 97.94 203 TYR A N 1
ATOM 1698 C CA . TYR A 1 203 ? -15.803 5.495 16.938 1.00 97.94 203 TYR A CA 1
ATOM 1699 C C . TYR A 1 203 ? -15.088 5.966 18.212 1.00 97.94 203 TYR A C 1
ATOM 1701 O O . TYR A 1 203 ? -15.675 5.994 19.301 1.00 97.94 203 TYR A O 1
ATOM 1709 N N . PHE A 1 204 ? -13.840 6.430 18.094 1.00 98.44 204 PHE A N 1
ATOM 1710 C CA . PHE A 1 204 ? -13.092 7.002 19.213 1.00 98.44 204 PHE A CA 1
ATOM 1711 C C . PHE A 1 204 ? -13.705 8.306 19.721 1.00 98.44 204 PHE A C 1
ATOM 1713 O O . PHE A 1 204 ? -13.660 8.572 20.926 1.00 98.44 204 PHE A O 1
ATOM 1720 N N . PHE A 1 205 ? -14.320 9.109 18.851 1.00 98.31 205 PHE A N 1
ATOM 1721 C CA . PHE A 1 205 ? -15.060 10.291 19.277 1.00 98.31 205 PHE A CA 1
ATOM 1722 C C . PHE A 1 205 ? -16.252 9.921 20.171 1.00 98.31 205 PHE A C 1
ATOM 1724 O O . PHE A 1 205 ? -16.409 10.501 21.249 1.00 98.31 205 PHE A O 1
ATOM 1731 N N . ALA A 1 206 ? -17.046 8.918 19.790 1.00 98.19 206 ALA A N 1
ATOM 1732 C CA . ALA A 1 206 ? -18.154 8.431 20.611 1.00 98.19 206 ALA A CA 1
ATOM 1733 C C . ALA A 1 206 ? -17.673 7.843 21.956 1.00 98.19 206 ALA A C 1
ATOM 1735 O O . ALA A 1 206 ? -18.249 8.151 23.005 1.00 98.19 206 ALA A O 1
ATOM 1736 N N . ILE A 1 207 ? -16.566 7.087 21.966 1.00 98.06 207 ILE A N 1
ATOM 1737 C CA . ILE A 1 207 ? -15.920 6.616 23.207 1.00 98.06 207 ILE A CA 1
ATOM 1738 C C . ILE A 1 207 ? -15.514 7.795 24.092 1.00 98.06 207 ILE A C 1
ATOM 1740 O O . ILE A 1 207 ? -15.806 7.804 25.290 1.00 98.06 207 ILE A O 1
ATOM 1744 N N . LYS A 1 208 ? -14.859 8.809 23.517 1.00 98.06 208 LYS A N 1
ATOM 1745 C CA . LYS A 1 208 ? -14.434 10.008 24.244 1.00 98.06 208 LYS A CA 1
ATOM 1746 C C . LYS A 1 208 ? -15.626 10.706 24.894 1.00 98.06 208 LYS A C 1
ATOM 1748 O O . LYS A 1 208 ? -15.538 11.063 26.068 1.00 98.06 208 LYS A O 1
ATOM 1753 N N . LYS A 1 209 ? -16.743 10.852 24.176 1.00 98.00 209 LYS A N 1
ATOM 1754 C CA . LYS A 1 209 ? -17.973 11.441 24.721 1.00 98.00 209 LYS A CA 1
ATOM 1755 C C . LYS A 1 209 ? -18.518 10.653 25.901 1.00 98.00 209 LYS A C 1
ATOM 1757 O O . LYS A 1 209 ? -18.792 11.243 26.943 1.00 98.00 209 LYS A O 1
ATOM 1762 N N . LEU A 1 210 ? -18.588 9.329 25.800 1.00 96.94 210 LEU A N 1
ATOM 1763 C CA . LEU A 1 210 ? -19.013 8.503 26.928 1.00 96.94 210 LEU A CA 1
ATOM 1764 C C . LEU A 1 210 ? -18.050 8.581 28.121 1.00 96.94 210 LEU A C 1
ATOM 1766 O O . LEU A 1 210 ? -18.511 8.662 29.256 1.00 96.94 210 LEU A O 1
ATOM 1770 N N . LYS A 1 211 ? -16.730 8.620 27.894 1.00 96.25 211 LYS A N 1
ATOM 1771 C CA . LYS A 1 211 ? -15.731 8.810 28.964 1.00 96.25 211 LYS A CA 1
ATOM 1772 C C . LYS A 1 211 ? -15.924 10.145 29.683 1.00 96.25 211 LYS A C 1
ATOM 1774 O O . LYS A 1 211 ? -15.917 10.183 30.912 1.00 96.25 211 LYS A O 1
ATOM 1779 N N . GLU A 1 212 ? -16.120 11.231 28.933 1.00 95.38 212 GLU A N 1
ATOM 1780 C CA . GLU A 1 212 ? -16.424 12.556 29.490 1.00 95.38 212 GLU A CA 1
ATOM 1781 C C . GLU A 1 212 ? -17.697 12.514 30.343 1.00 95.38 212 GLU A C 1
ATOM 1783 O O . GLU A 1 212 ? -17.688 13.008 31.476 1.00 95.38 212 GLU A O 1
ATOM 1788 N N . TYR A 1 213 ? -18.749 11.852 29.850 1.00 94.88 213 TYR A N 1
ATOM 1789 C CA . TYR A 1 213 ? -19.976 11.659 30.612 1.00 94.88 213 TYR A CA 1
ATOM 1790 C C . TYR A 1 213 ? -19.708 10.904 31.902 1.00 94.88 213 TYR A C 1
ATOM 1792 O O . TYR A 1 213 ? -19.986 11.467 32.955 1.00 94.88 213 TYR A O 1
ATOM 1800 N N . PHE A 1 214 ? -19.080 9.721 31.863 1.00 93.19 214 PHE A N 1
ATOM 1801 C CA . PHE A 1 214 ? -18.745 8.930 33.056 1.00 93.19 214 PHE A CA 1
ATOM 1802 C C . PHE A 1 214 ? -17.995 9.738 34.127 1.00 93.19 214 PHE A C 1
ATOM 1804 O O . PHE A 1 214 ? -18.261 9.557 35.317 1.00 93.19 214 PHE A O 1
ATOM 1811 N N . LEU A 1 215 ? -17.134 10.673 33.724 1.00 90.94 215 LEU A N 1
ATOM 1812 C CA . LEU A 1 215 ? -16.374 11.528 34.637 1.00 90.94 215 LEU A CA 1
ATOM 1813 C C . LEU A 1 215 ? -17.166 12.720 35.188 1.00 90.94 215 LEU A C 1
ATOM 1815 O O . LEU A 1 215 ? -16.988 13.073 36.351 1.00 90.94 215 LEU A O 1
ATOM 1819 N N . THR A 1 216 ? -17.996 13.367 34.367 1.00 89.56 216 THR A N 1
ATOM 1820 C CA . THR A 1 216 ? -18.499 14.723 34.665 1.00 89.56 216 THR A CA 1
ATOM 1821 C C . THR A 1 216 ? -20.014 14.886 34.631 1.00 89.56 216 THR A C 1
ATOM 1823 O O . THR A 1 216 ? -20.500 15.911 35.097 1.00 89.56 216 THR A O 1
ATOM 1826 N N . ASN A 1 217 ? -20.765 13.910 34.107 1.00 87.06 217 ASN A N 1
ATOM 1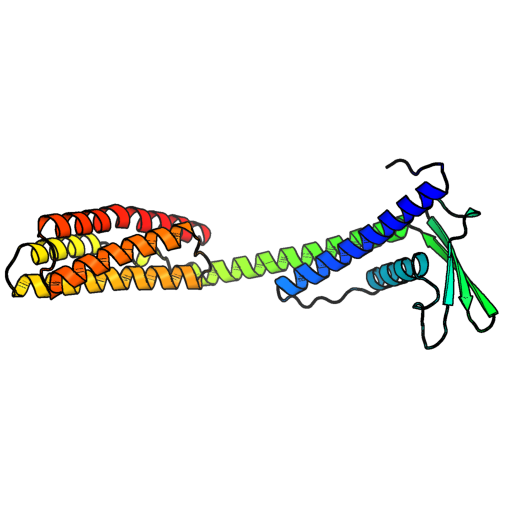827 C CA . ASN A 1 217 ? -22.192 14.063 33.791 1.00 87.06 217 ASN A CA 1
ATOM 1828 C C . ASN A 1 217 ? -22.472 15.321 32.943 1.00 87.06 217 ASN A C 1
ATOM 1830 O O . ASN A 1 217 ? -23.423 16.053 33.190 1.00 87.06 217 ASN A O 1
ATOM 1834 N N . ASN A 1 218 ? -21.616 15.598 31.957 1.00 88.88 218 ASN A N 1
ATOM 1835 C CA . ASN A 1 218 ? -21.687 16.796 31.112 1.00 88.88 218 ASN A CA 1
ATOM 1836 C C . ASN A 1 218 ? -22.777 16.775 30.027 1.00 88.88 218 ASN A C 1
ATOM 1838 O O . ASN A 1 218 ? -22.875 17.736 29.268 1.00 88.88 218 ASN A O 1
ATOM 1842 N N . MET A 1 219 ? -23.539 15.691 29.916 1.00 93.06 219 MET A N 1
ATOM 1843 C CA . MET A 1 219 ? -24.633 15.530 28.960 1.00 93.06 219 MET A CA 1
ATOM 1844 C C . MET A 1 219 ? -25.786 14.769 29.608 1.00 93.06 219 MET A C 1
ATOM 1846 O O . MET A 1 219 ? -25.607 14.165 30.666 1.00 93.06 219 MET A O 1
ATOM 1850 N N . GLU A 1 220 ? -26.959 14.799 28.988 1.00 93.00 220 GLU A N 1
ATOM 1851 C CA . GLU A 1 220 ? -28.122 14.052 29.455 1.00 93.00 220 GLU A CA 1
ATOM 1852 C C . GLU A 1 220 ? -27.954 12.549 29.193 1.00 93.00 220 GLU A C 1
ATOM 1854 O O . GLU A 1 220 ? -27.284 12.109 28.256 1.00 93.00 220 GLU A O 1
ATOM 1859 N N . GLU A 1 221 ? -28.603 11.725 30.013 1.00 91.75 221 GLU A N 1
ATOM 1860 C CA . GLU A 1 221 ? -28.493 10.265 29.914 1.00 91.75 221 GLU A CA 1
ATOM 1861 C C . GLU A 1 221 ? -28.953 9.734 28.544 1.00 91.75 221 GLU A C 1
ATOM 1863 O O . GLU A 1 221 ? -28.369 8.795 27.998 1.00 91.75 221 GLU A O 1
ATOM 1868 N N . PHE A 1 222 ? -29.979 10.348 27.945 1.00 93.06 222 PHE A N 1
ATOM 1869 C CA . PHE A 1 222 ? -30.442 9.950 26.616 1.00 93.06 222 PHE A CA 1
ATOM 1870 C C . PHE A 1 222 ? -29.381 10.226 25.536 1.00 93.06 222 PHE A C 1
ATOM 1872 O O . PHE A 1 222 ? -29.258 9.439 24.600 1.00 93.06 222 PHE A O 1
ATOM 1879 N N . GLU A 1 223 ? -28.580 11.288 25.678 1.00 95.75 223 GLU A N 1
ATOM 1880 C CA . GLU A 1 223 ? -27.482 11.610 24.758 1.00 95.75 223 GLU A CA 1
ATOM 1881 C C . GLU A 1 223 ? -26.364 10.573 24.881 1.00 95.75 223 GLU A C 1
ATOM 1883 O O . GLU A 1 223 ? -25.884 10.047 23.876 1.00 95.75 223 GLU A O 1
ATOM 1888 N N . ALA A 1 224 ? -26.006 10.196 26.113 1.00 95.69 224 ALA A N 1
ATOM 1889 C CA . ALA A 1 224 ? -25.056 9.114 26.357 1.00 95.69 224 ALA A CA 1
ATOM 1890 C C . ALA A 1 224 ? -25.544 7.785 25.745 1.00 95.69 224 ALA A C 1
ATOM 1892 O O . 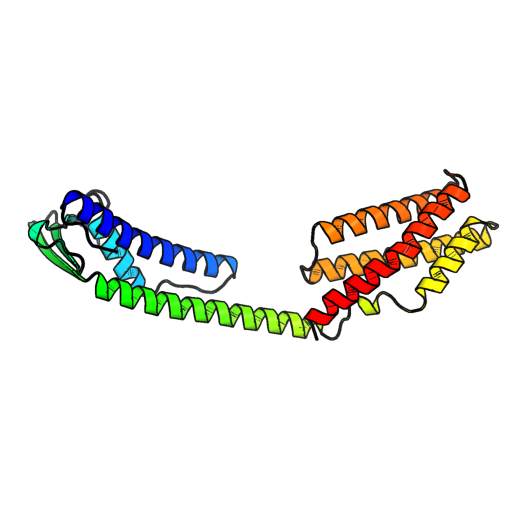ALA A 1 224 ? -24.777 7.070 25.099 1.00 95.69 224 ALA A O 1
ATOM 1893 N N . ASN A 1 225 ? -26.837 7.476 25.865 1.00 95.38 225 ASN A N 1
ATOM 1894 C CA . ASN A 1 225 ? -27.416 6.282 25.249 1.00 95.38 225 ASN A CA 1
ATOM 1895 C C . ASN A 1 225 ? -27.345 6.293 23.712 1.00 95.38 225 ASN A C 1
ATOM 1897 O O . ASN A 1 225 ? -27.163 5.228 23.121 1.00 95.38 225 ASN A O 1
ATOM 1901 N N . ILE A 1 226 ? -27.420 7.459 23.059 1.00 97.06 226 ILE A N 1
ATOM 1902 C CA . ILE A 1 226 ? -27.223 7.574 21.602 1.00 97.06 226 ILE A CA 1
ATOM 1903 C C . ILE A 1 226 ? -25.796 7.165 21.218 1.00 97.06 226 ILE A C 1
ATOM 1905 O O . ILE A 1 226 ? -25.620 6.353 20.309 1.00 97.06 226 ILE A O 1
ATOM 1909 N N . TYR A 1 227 ? -24.778 7.655 21.934 1.00 97.75 227 TYR A N 1
ATOM 1910 C CA . TYR A 1 227 ? -23.390 7.250 21.678 1.00 97.75 227 TYR A CA 1
ATOM 1911 C C . TYR A 1 227 ? -23.174 5.758 21.936 1.00 97.75 227 TYR A C 1
ATOM 1913 O O . TYR A 1 227 ? -22.527 5.085 21.138 1.00 97.75 227 TYR A O 1
ATOM 1921 N N . LEU A 1 228 ? -23.743 5.209 23.014 1.00 97.19 228 LEU A N 1
ATOM 1922 C CA . LEU A 1 228 ? -23.642 3.776 23.294 1.00 97.19 228 LEU A CA 1
ATOM 1923 C C . LEU A 1 228 ? -24.303 2.927 22.201 1.00 97.19 228 LEU A C 1
ATOM 1925 O O . LEU A 1 228 ? -23.746 1.904 21.800 1.00 97.19 228 LEU A O 1
ATOM 1929 N N . TYR A 1 229 ? -25.470 3.350 21.711 1.00 96.94 229 TYR A N 1
ATOM 1930 C CA . TYR A 1 229 ? -26.136 2.700 20.587 1.00 96.94 229 TYR A CA 1
ATOM 1931 C C . TYR A 1 229 ? -25.250 2.718 19.338 1.00 96.94 229 TYR A C 1
ATOM 1933 O O . TYR A 1 229 ? -25.039 1.665 18.738 1.00 96.94 229 TYR A O 1
ATOM 1941 N N . TYR A 1 230 ? -24.676 3.878 19.000 1.00 97.56 230 TYR A N 1
ATOM 1942 C CA . TYR A 1 230 ? -23.754 4.023 17.873 1.00 97.56 230 TYR A CA 1
ATOM 1943 C C . TYR A 1 230 ? -22.547 3.082 17.994 1.00 97.56 230 TYR A C 1
ATOM 1945 O O . TYR A 1 230 ? -22.236 2.374 17.038 1.00 97.56 230 TYR A O 1
ATOM 1953 N N . LEU A 1 231 ? -21.897 3.013 19.166 1.00 97.00 231 LEU A N 1
ATOM 1954 C CA . LEU A 1 231 ? -20.765 2.103 19.382 1.00 97.00 231 LEU A CA 1
ATOM 1955 C C . LEU A 1 231 ? -21.178 0.637 19.203 1.00 97.00 231 LEU A C 1
ATOM 1957 O O . LEU A 1 231 ? -20.501 -0.136 18.532 1.00 97.00 231 LEU A O 1
ATOM 1961 N N . LYS A 1 232 ? -22.313 0.244 19.785 1.00 95.44 232 LYS A N 1
ATOM 1962 C CA . LYS A 1 232 ? -22.801 -1.135 19.707 1.00 95.44 232 LYS A CA 1
ATOM 1963 C C . LYS A 1 232 ? -23.138 -1.552 18.276 1.00 95.44 232 LYS A C 1
ATOM 1965 O O . LYS A 1 232 ? -22.871 -2.695 17.906 1.00 95.44 232 LYS A O 1
ATOM 1970 N N . ASP A 1 233 ? -23.760 -0.666 17.506 1.00 94.06 233 ASP A N 1
ATOM 1971 C CA . ASP A 1 233 ? -24.167 -0.965 16.136 1.00 94.06 233 ASP A CA 1
ATOM 1972 C C . ASP A 1 233 ? -22.953 -1.046 15.201 1.00 94.06 233 ASP A C 1
ATOM 1974 O O . ASP A 1 233 ? -22.748 -2.072 14.549 1.00 94.06 233 ASP A O 1
ATOM 1978 N N . ASN A 1 234 ? -22.068 -0.043 15.250 1.00 94.44 234 ASN A N 1
ATOM 1979 C CA . ASN A 1 234 ? -20.858 -0.010 14.425 1.00 94.44 234 ASN A CA 1
ATOM 1980 C C . ASN A 1 234 ? -19.827 -1.074 14.807 1.00 94.44 234 ASN A C 1
ATOM 1982 O O . ASN A 1 234 ? -19.040 -1.487 13.964 1.00 94.44 234 ASN A O 1
ATOM 1986 N N . CYS A 1 235 ? -19.846 -1.602 16.035 1.00 94.12 235 CYS A N 1
ATOM 1987 C CA . CYS A 1 235 ? -18.965 -2.709 16.406 1.00 94.12 235 CYS A CA 1
ATOM 1988 C C . CYS A 1 235 ? -19.115 -3.920 15.465 1.00 94.12 235 CYS A C 1
ATOM 1990 O O . CYS A 1 235 ? -18.135 -4.619 15.229 1.00 94.12 235 CYS A O 1
ATOM 1992 N N . LYS A 1 236 ? -20.309 -4.168 14.907 1.00 92.00 236 LYS A N 1
ATOM 1993 C CA . LYS A 1 236 ? -20.512 -5.253 13.930 1.00 92.00 236 LYS A CA 1
ATOM 1994 C C . LYS A 1 236 ? -19.774 -4.991 12.620 1.00 92.00 236 LYS A C 1
ATOM 1996 O O . LYS A 1 236 ? -19.149 -5.905 12.101 1.00 92.00 236 LYS A O 1
ATOM 2001 N N . HIS A 1 237 ? -19.804 -3.749 12.140 1.00 93.31 237 HIS A N 1
ATOM 2002 C CA . HIS A 1 237 ? -19.089 -3.325 10.935 1.00 93.31 237 HIS A CA 1
ATOM 2003 C C . HIS A 1 237 ? -17.584 -3.595 11.058 1.00 93.31 237 HIS A C 1
ATOM 2005 O O . HIS A 1 237 ? -17.004 -4.231 10.186 1.00 93.31 237 HIS A O 1
ATOM 2011 N N . PHE A 1 238 ? -16.970 -3.248 12.193 1.00 95.25 238 PHE A N 1
ATOM 2012 C CA . PHE A 1 238 ? -15.553 -3.552 12.434 1.00 95.25 238 PHE A CA 1
ATOM 2013 C C . PHE A 1 238 ? -15.250 -5.052 12.542 1.00 95.25 238 PHE A C 1
ATOM 2015 O O . PHE A 1 238 ? -14.186 -5.490 12.115 1.00 95.25 238 PHE A O 1
ATOM 2022 N N . VAL A 1 239 ? -16.173 -5.853 13.085 1.00 93.94 239 VAL A N 1
ATOM 2023 C CA . VAL A 1 239 ? -16.033 -7.319 13.113 1.00 93.94 239 VAL A CA 1
ATOM 2024 C C . VAL A 1 239 ? -16.047 -7.898 11.702 1.00 93.94 239 VAL A C 1
ATOM 2026 O O . VAL A 1 239 ? -15.256 -8.790 11.400 1.00 93.94 239 VAL A O 1
ATOM 2029 N N . ASP A 1 240 ? -16.954 -7.426 10.852 1.00 93.69 240 ASP A N 1
ATOM 2030 C CA . ASP A 1 240 ? -17.071 -7.912 9.480 1.00 93.69 240 ASP A CA 1
ATOM 2031 C C . ASP A 1 240 ? -15.860 -7.477 8.645 1.00 93.69 240 ASP A C 1
ATOM 2033 O O . ASP A 1 240 ? -15.264 -8.311 7.969 1.00 93.69 240 ASP A O 1
ATOM 2037 N N . MET A 1 241 ? -15.406 -6.233 8.813 1.00 94.31 241 MET A N 1
ATOM 2038 C CA . MET A 1 241 ? -14.158 -5.724 8.237 1.00 94.31 241 MET A CA 1
ATOM 2039 C C . MET A 1 241 ? -12.937 -6.544 8.680 1.00 94.31 241 MET A C 1
ATOM 2041 O O . MET A 1 241 ? -12.104 -6.909 7.857 1.00 94.31 241 MET A O 1
ATOM 2045 N N . ALA A 1 242 ? -12.834 -6.890 9.969 1.00 93.88 242 ALA A N 1
ATOM 2046 C CA . ALA A 1 242 ? -11.741 -7.721 10.474 1.00 93.88 242 ALA A CA 1
ATOM 2047 C C . ALA A 1 242 ? -11.704 -9.101 9.801 1.00 93.88 242 ALA A C 1
ATOM 2049 O O . ALA A 1 242 ? -10.629 -9.588 9.468 1.00 93.88 242 ALA A O 1
ATOM 2050 N N . LYS A 1 243 ? -12.872 -9.719 9.581 1.00 93.19 243 LYS A N 1
ATOM 2051 C CA . LYS A 1 243 ? -12.982 -11.015 8.894 1.00 93.19 243 LYS A CA 1
ATOM 2052 C C . LYS A 1 243 ? -12.659 -10.921 7.408 1.00 93.19 243 LYS A C 1
ATOM 2054 O O . LYS A 1 243 ? -12.056 -11.844 6.875 1.00 93.19 243 LYS A O 1
ATOM 2059 N N . GLU A 1 244 ? -13.086 -9.847 6.748 1.00 92.88 244 GLU A N 1
ATOM 2060 C CA . GLU A 1 244 ? -12.760 -9.597 5.342 1.00 92.88 244 GLU A CA 1
ATOM 2061 C C . GLU A 1 244 ? -11.245 -9.510 5.164 1.00 92.88 244 GLU A C 1
ATOM 2063 O O . GLU A 1 244 ? -10.688 -10.257 4.364 1.00 92.88 244 GLU A O 1
ATOM 2068 N N . ILE A 1 245 ? -10.576 -8.714 6.001 1.00 91.31 245 ILE A N 1
ATOM 2069 C CA . ILE A 1 245 ? -9.116 -8.603 5.991 1.00 91.31 245 ILE A CA 1
ATOM 2070 C C . ILE A 1 245 ? -8.476 -9.955 6.295 1.00 91.31 245 ILE A C 1
ATOM 2072 O O . ILE A 1 245 ? -7.633 -10.401 5.533 1.00 91.31 245 ILE A O 1
ATOM 2076 N N . ASP A 1 246 ? -8.888 -10.645 7.364 1.00 91.12 246 ASP A N 1
ATOM 2077 C CA . ASP A 1 246 ? -8.321 -11.951 7.722 1.00 91.12 246 ASP A CA 1
ATOM 2078 C C . ASP A 1 246 ? -8.456 -12.992 6.590 1.00 91.12 246 ASP A C 1
ATOM 2080 O O . ASP A 1 246 ? -7.558 -13.815 6.420 1.00 91.12 246 ASP A O 1
ATOM 2084 N N . SER A 1 247 ? -9.517 -12.931 5.773 1.00 89.38 247 SER A N 1
ATOM 2085 C CA . SER A 1 247 ? -9.722 -13.850 4.642 1.00 89.38 247 SER A CA 1
ATOM 2086 C C . SER A 1 247 ? -8.686 -13.707 3.521 1.00 89.38 247 SER A C 1
ATOM 2088 O O . SER A 1 247 ? -8.458 -14.658 2.776 1.00 89.38 247 SER A O 1
ATOM 2090 N N . GLU A 1 248 ? -8.006 -12.560 3.417 1.00 85.69 248 GLU A N 1
ATOM 2091 C CA . GLU A 1 248 ? -6.899 -12.375 2.469 1.00 85.69 248 GLU A CA 1
ATOM 2092 C C . GLU A 1 248 ? -5.614 -13.108 2.906 1.00 85.69 248 GLU A C 1
ATOM 2094 O O . GLU A 1 248 ? -4.686 -13.275 2.107 1.00 85.69 248 GLU A O 1
ATOM 2099 N N . TYR A 1 249 ? -5.563 -13.567 4.164 1.00 83.81 249 TYR A N 1
ATOM 2100 C CA . TYR A 1 249 ? -4.409 -14.209 4.802 1.00 83.81 249 TYR A CA 1
ATOM 2101 C C . TYR A 1 249 ? -4.589 -15.727 5.019 1.00 83.81 249 TYR A C 1
ATOM 2103 O O . TYR A 1 249 ? -3.664 -16.374 5.527 1.00 83.81 249 TYR A O 1
ATOM 2111 N N . GLU A 1 250 ? -5.742 -16.297 4.644 1.00 72.62 250 GLU A N 1
ATOM 2112 C CA . GLU A 1 250 ? -6.025 -17.748 4.668 1.00 72.62 250 GLU A CA 1
ATOM 2113 C C . GLU A 1 250 ? -5.397 -18.499 3.478 1.00 72.62 250 GLU A C 1
ATOM 2115 O O . GLU A 1 250 ? -4.729 -19.538 3.735 1.00 72.62 250 GLU A O 1
#

Radius of gyration: 33.12 Å; chains: 1; bounding box: 73×37×88 Å